Protein AF-A0A432GWQ1-F1 (afdb_monomer_lite)

Foldseek 3Di:
DAEEEEAADQQPQPPPQGDSQRHLLQDPLEPDPGGLLLVVVVLCVVPDPLQRYAYEYEPSHVVVVVVSCCVNPVPRDPLSYHYQPDAQAALLSVLLNLVSPDPVQLLFKYKYYYSNKYFQQSVLVVVLVVVVRVLQNVLFWEFEFEQDPALDLQFKKFFFDDDDPAFGFTPAIGHRDDSVVSVVQNVDPRIGTTLVMIMHRSVSSVVQCVVQPVVLVVLVVVLVVVVHDSSDPVSSVVSSVPDHRDYCCNRGVRPDRRYGYHYTDRVMDSPSHPVSSLVSADADPQSDHDDDDDDDDPDD

Structure (mmCIF, N/CA/C/O backbone):
data_AF-A0A432GWQ1-F1
#
_entry.id   AF-A0A432GWQ1-F1
#
loop_
_atom_site.group_PDB
_atom_site.id
_atom_site.type_symbol
_atom_site.label_atom_id
_atom_site.label_alt_id
_atom_site.label_comp_id
_atom_site.label_asym_id
_atom_site.label_entity_id
_atom_site.label_seq_id
_atom_site.pdbx_PDB_ins_code
_atom_site.Cartn_x
_atom_site.Cartn_y
_atom_site.Cartn_z
_atom_site.occupancy
_atom_site.B_iso_or_equiv
_atom_site.auth_seq_id
_atom_site.auth_comp_id
_atom_site.auth_asym_id
_atom_site.auth_atom_id
_atom_site.pdbx_PDB_model_num
ATOM 1 N N . MET A 1 1 ? 14.298 5.060 5.813 1.00 94.50 1 MET A N 1
ATOM 2 C CA . MET A 1 1 ? 13.004 4.538 5.330 1.00 94.50 1 MET A CA 1
ATOM 3 C C . MET A 1 1 ? 12.964 4.649 3.817 1.00 94.50 1 MET A C 1
ATOM 5 O O . MET A 1 1 ? 13.466 5.629 3.275 1.00 94.50 1 MET A O 1
ATOM 9 N N . ILE A 1 2 ? 12.379 3.654 3.160 1.00 97.94 2 ILE A N 1
ATOM 10 C CA . ILE A 1 2 ? 12.127 3.585 1.716 1.00 97.94 2 ILE A CA 1
ATOM 11 C C . ILE A 1 2 ? 10.611 3.511 1.510 1.00 97.94 2 ILE A C 1
ATOM 13 O O . ILE A 1 2 ? 9.928 2.891 2.323 1.00 97.94 2 ILE A O 1
ATOM 17 N N . ALA A 1 3 ? 10.082 4.110 0.443 1.00 98.25 3 ALA A N 1
ATOM 18 C CA . ALA A 1 3 ? 8.681 3.946 0.056 1.00 98.25 3 ALA A CA 1
ATOM 19 C C . ALA A 1 3 ? 8.546 3.085 -1.194 1.00 98.25 3 ALA A C 1
ATOM 21 O O . ALA A 1 3 ? 9.311 3.233 -2.142 1.00 98.25 3 ALA A O 1
ATOM 22 N N . MET A 1 4 ? 7.521 2.245 -1.213 1.00 98.50 4 MET A N 1
ATOM 23 C CA . MET A 1 4 ? 7.056 1.520 -2.381 1.00 98.50 4 MET A CA 1
ATOM 24 C C . MET A 1 4 ? 5.577 1.820 -2.595 1.00 98.50 4 MET A C 1
ATOM 26 O O . MET A 1 4 ? 4.736 1.521 -1.750 1.00 98.50 4 MET A O 1
ATOM 30 N N . ILE A 1 5 ? 5.252 2.420 -3.731 1.00 98.31 5 ILE A N 1
ATOM 31 C CA . ILE A 1 5 ? 3.890 2.815 -4.074 1.00 98.31 5 ILE A CA 1
ATOM 32 C C . ILE A 1 5 ? 3.363 1.860 -5.143 1.00 98.31 5 ILE A C 1
ATOM 34 O O . ILE A 1 5 ? 3.913 1.780 -6.240 1.00 98.31 5 ILE A O 1
ATOM 38 N N . LEU A 1 6 ? 2.288 1.140 -4.831 1.00 97.75 6 LEU A N 1
ATOM 39 C CA . LEU A 1 6 ? 1.628 0.215 -5.746 1.00 97.75 6 LEU A CA 1
ATOM 40 C C . LEU A 1 6 ? 0.585 0.969 -6.578 1.00 97.75 6 LEU A C 1
ATOM 42 O O . LEU A 1 6 ? -0.407 1.469 -6.050 1.00 97.75 6 LEU A O 1
ATOM 46 N N . ALA A 1 7 ? 0.802 1.036 -7.890 1.00 95.38 7 ALA A N 1
ATOM 47 C CA . ALA A 1 7 ? 0.004 1.784 -8.858 1.00 95.38 7 ALA A CA 1
ATOM 48 C C . ALA A 1 7 ? -0.460 0.940 -10.062 1.00 95.38 7 ALA A C 1
ATOM 50 O O . ALA A 1 7 ? -0.693 1.467 -11.151 1.00 95.38 7 ALA A O 1
ATOM 51 N N . GLY A 1 8 ? -0.624 -0.373 -9.870 1.00 83.69 8 GLY A N 1
ATOM 52 C CA . GLY A 1 8 ? -1.105 -1.314 -10.893 1.00 83.69 8 GLY A CA 1
ATOM 53 C C . GLY A 1 8 ? -2.634 -1.402 -11.054 1.00 83.69 8 GLY A C 1
ATOM 54 O O . GLY A 1 8 ? -3.121 -2.157 -11.896 1.00 83.69 8 GLY A O 1
ATOM 55 N N . GLY A 1 9 ? -3.413 -0.670 -10.249 1.00 79.12 9 GLY A N 1
ATOM 56 C CA . GLY A 1 9 ? -4.877 -0.752 -10.243 1.00 79.12 9 GLY A CA 1
ATOM 57 C C . GLY A 1 9 ? -5.529 -0.256 -11.541 1.00 79.12 9 GLY A C 1
ATOM 58 O O . GLY A 1 9 ? -5.109 0.735 -12.128 1.00 79.12 9 GLY A O 1
ATOM 59 N N . THR A 1 10 ? -6.602 -0.919 -11.984 1.00 67.38 10 THR A N 1
ATOM 60 C CA . THR A 1 10 ? -7.377 -0.512 -13.177 1.00 67.38 10 THR A CA 1
ATOM 61 C C . THR A 1 10 ? -8.592 0.362 -12.846 1.00 67.38 10 THR A C 1
ATOM 63 O O . THR A 1 10 ? -9.132 1.028 -13.726 1.00 67.38 10 THR A O 1
ATOM 66 N N . GLY A 1 11 ? -9.021 0.397 -11.577 1.00 65.38 11 GLY A N 1
ATOM 67 C CA . GLY A 1 11 ? -9.988 1.369 -11.056 1.00 65.38 11 GLY A CA 1
ATOM 68 C C . GLY A 1 11 ? -11.368 1.370 -11.727 1.00 65.38 11 GLY A C 1
ATOM 69 O O . GLY A 1 11 ? -11.927 2.438 -11.937 1.00 65.38 11 GLY A O 1
ATOM 70 N N . THR A 1 12 ? -11.952 0.218 -12.068 1.00 69.50 12 THR A N 1
ATOM 71 C CA . THR A 1 12 ? -13.188 0.132 -12.884 1.00 69.50 12 THR A CA 1
ATOM 72 C C . THR A 1 12 ? -14.487 0.548 -12.176 1.00 69.50 12 THR A C 1
ATOM 74 O O . THR A 1 12 ? -15.472 0.860 -12.842 1.00 69.50 12 THR A O 1
ATOM 77 N N . ARG A 1 13 ? -14.505 0.580 -10.837 1.00 80.38 13 ARG A N 1
ATOM 78 C CA . ARG A 1 13 ? -15.712 0.821 -10.016 1.00 80.38 13 ARG A CA 1
ATOM 79 C C . ARG A 1 13 ? -16.240 2.262 -10.054 1.00 80.38 13 ARG A C 1
ATOM 81 O O . ARG A 1 13 ? -17.381 2.494 -9.673 1.00 80.38 13 ARG A O 1
ATOM 88 N N . LEU A 1 14 ? -15.437 3.213 -10.536 1.00 84.06 14 LEU A N 1
ATOM 89 C CA . LEU A 1 14 ? -15.795 4.635 -10.636 1.00 84.06 14 LEU A CA 1
ATOM 90 C C . LEU A 1 14 ? -16.165 5.065 -12.060 1.00 84.06 14 LEU A C 1
ATOM 92 O O . LEU A 1 14 ? -16.072 6.243 -12.414 1.00 84.06 14 LEU A O 1
ATOM 96 N N . TRP A 1 15 ? -16.594 4.125 -12.900 1.00 84.06 15 TRP A N 1
ATOM 97 C CA . TRP A 1 15 ? -17.191 4.467 -14.186 1.00 84.06 15 TRP A CA 1
ATOM 98 C C . TRP A 1 15 ? -18.405 5.404 -13.970 1.00 84.06 15 TRP A C 1
ATOM 100 O O . TRP A 1 15 ? -19.155 5.203 -13.009 1.00 84.06 15 TRP A O 1
ATOM 110 N N . PRO A 1 16 ? -18.625 6.434 -14.814 1.00 85.88 16 PRO A N 1
ATOM 111 C CA . PRO A 1 16 ? -17.924 6.755 -16.067 1.00 85.88 16 PRO A CA 1
ATOM 112 C C . PRO A 1 16 ? -16.677 7.640 -15.916 1.00 85.88 16 PRO A C 1
ATOM 114 O O . PRO A 1 16 ? -16.090 8.037 -16.927 1.00 85.88 16 PRO A O 1
ATOM 117 N N . TYR A 1 17 ? -16.298 7.990 -14.686 1.00 82.06 17 TYR A N 1
ATOM 118 C CA . TYR A 1 17 ? -15.187 8.899 -14.420 1.00 82.06 17 TYR A CA 1
ATOM 119 C C . TYR A 1 17 ? -13.836 8.215 -14.639 1.00 82.06 17 TYR A C 1
ATOM 121 O O . TYR A 1 17 ? -12.977 8.760 -15.330 1.00 82.06 17 TYR A O 1
ATOM 129 N N . SER A 1 18 ? -13.680 6.985 -14.145 1.00 83.31 18 SER A N 1
ATOM 130 C CA . SER A 1 18 ? -12.526 6.152 -14.479 1.00 83.31 18 SER A CA 1
ATOM 131 C C . SER A 1 18 ? -12.684 5.463 -15.836 1.00 83.31 18 SER A C 1
ATOM 133 O O . SER A 1 18 ? -13.778 5.081 -16.265 1.00 83.31 18 SER A O 1
ATOM 135 N N . ARG A 1 19 ? -11.558 5.301 -16.536 1.00 82.56 19 ARG A N 1
ATOM 136 C CA . ARG A 1 19 ? -11.462 4.620 -17.837 1.00 82.56 19 ARG A CA 1
ATOM 137 C C . ARG A 1 19 ? -10.272 3.671 -17.832 1.00 82.56 19 ARG A C 1
ATOM 139 O O . ARG A 1 19 ? -9.362 3.837 -17.032 1.00 82.56 19 ARG A O 1
ATOM 146 N N . SER A 1 20 ? -10.226 2.726 -18.771 1.00 78.31 20 SER A N 1
ATOM 147 C CA . SER A 1 20 ? -9.103 1.778 -18.883 1.00 78.31 20 SER A CA 1
ATOM 148 C C . SER A 1 20 ? -7.735 2.465 -18.967 1.00 78.31 20 SER A C 1
ATOM 150 O O . SER A 1 20 ? -6.790 2.000 -18.341 1.00 78.31 20 SER A O 1
ATOM 152 N N . MET A 1 21 ? -7.644 3.588 -19.689 1.00 81.00 21 MET A N 1
ATOM 153 C CA . MET A 1 21 ? -6.417 4.390 -19.825 1.00 81.00 21 MET A CA 1
ATOM 154 C C . MET A 1 21 ? -6.256 5.472 -18.748 1.00 81.00 21 MET A C 1
ATOM 156 O O . MET A 1 21 ? -5.187 6.056 -18.639 1.00 81.00 21 MET A O 1
ATOM 160 N N . THR A 1 22 ? -7.292 5.736 -17.946 1.00 82.19 22 THR A N 1
ATOM 161 C CA . THR A 1 22 ? -7.225 6.671 -16.810 1.00 82.19 22 THR A CA 1
ATOM 162 C C . THR A 1 22 ? -7.887 6.041 -15.577 1.00 82.19 22 THR A C 1
ATOM 164 O O . THR A 1 22 ? -9.026 6.384 -15.229 1.00 82.19 22 THR A O 1
ATOM 167 N N . PRO A 1 23 ? -7.218 5.050 -14.958 1.00 88.00 23 PRO A N 1
ATOM 168 C CA . PRO A 1 23 ? -7.620 4.477 -13.681 1.00 88.00 23 PRO A CA 1
ATOM 169 C C . PRO A 1 23 ? -7.775 5.499 -12.556 1.00 88.00 23 PRO A C 1
ATOM 171 O O . PRO A 1 23 ? -7.252 6.610 -12.622 1.00 88.00 23 PRO A O 1
ATOM 174 N N . LYS A 1 24 ? -8.431 5.062 -11.474 1.00 89.81 24 LYS A N 1
ATOM 175 C CA . LYS A 1 24 ? -8.732 5.864 -10.279 1.00 89.81 24 LYS A CA 1
ATOM 176 C C . LYS A 1 24 ? -7.521 6.631 -9.738 1.00 89.81 24 LYS A C 1
ATOM 178 O O . LYS A 1 24 ? -7.669 7.807 -9.431 1.00 89.81 24 LYS A O 1
ATOM 183 N N . GLN A 1 25 ? -6.345 6.006 -9.655 1.00 90.75 25 GLN A N 1
ATOM 184 C CA . GLN A 1 25 ? -5.147 6.636 -9.088 1.00 90.75 25 GLN A CA 1
ATOM 185 C C . GLN A 1 25 ? -4.693 7.894 -9.839 1.00 90.75 25 GLN A C 1
ATOM 187 O O . GLN A 1 25 ? -4.109 8.784 -9.234 1.00 90.75 25 GLN A O 1
ATOM 192 N N . PHE A 1 26 ? -4.993 8.007 -11.136 1.00 92.38 26 PHE A N 1
ATOM 193 C CA . PHE A 1 26 ? -4.625 9.173 -11.946 1.00 92.38 26 PHE A CA 1
ATOM 194 C C . PHE A 1 26 ? -5.695 10.260 -11.948 1.00 92.38 26 PHE A C 1
ATOM 196 O O . PHE A 1 26 ? -5.507 11.315 -12.549 1.00 92.38 26 PHE A O 1
ATOM 203 N N . LEU A 1 27 ? -6.825 10.016 -11.288 1.00 89.12 27 LEU A N 1
ATOM 204 C CA . LEU A 1 27 ? -7.903 10.977 -11.190 1.00 89.12 27 LEU A CA 1
ATOM 205 C C . LEU A 1 27 ? -7.652 11.900 -10.007 1.00 89.12 27 LEU A C 1
ATOM 207 O O . LEU A 1 27 ? -7.268 11.474 -8.918 1.00 89.12 27 LEU A O 1
ATOM 211 N N . ASN A 1 28 ? -7.954 13.173 -10.215 1.00 88.88 28 ASN A N 1
ATOM 212 C CA . ASN A 1 28 ? -8.127 14.107 -9.125 1.00 88.88 28 ASN A CA 1
ATOM 213 C C . ASN A 1 28 ? -9.443 13.751 -8.425 1.00 88.88 28 ASN A C 1
ATOM 215 O O . ASN A 1 28 ? -10.519 14.094 -8.909 1.00 88.88 28 ASN A O 1
ATOM 219 N N . LEU A 1 29 ? -9.374 13.012 -7.327 1.00 84.56 29 LEU A N 1
ATOM 220 C CA . LEU A 1 29 ? -10.524 12.667 -6.481 1.00 84.56 29 LEU A CA 1
ATOM 221 C C . LEU A 1 29 ? -10.332 13.100 -5.028 1.00 84.56 29 LEU A C 1
ATOM 223 O O . LEU A 1 29 ? -11.268 12.982 -4.240 1.00 84.56 29 LEU A O 1
ATOM 227 N N . GLY A 1 30 ? -9.129 13.554 -4.685 1.00 74.50 30 GLY A N 1
ATOM 228 C CA . GLY A 1 30 ? -8.794 13.995 -3.348 1.00 74.50 30 GLY A CA 1
ATOM 229 C C . GLY A 1 30 ? -9.163 15.448 -3.094 1.00 74.50 30 GLY A C 1
ATOM 230 O O . GLY A 1 30 ? -10.064 16.020 -3.712 1.00 74.50 30 GLY A O 1
ATOM 231 N N . SER A 1 31 ? -8.452 16.030 -2.138 1.00 68.00 31 SER A N 1
ATOM 232 C CA . SER A 1 31 ? -8.690 17.392 -1.660 1.00 68.00 31 SER A CA 1
ATOM 233 C C . SER A 1 31 ? -7.929 18.447 -2.473 1.00 68.00 31 SER A C 1
ATOM 235 O O . SER A 1 31 ? -8.074 19.639 -2.204 1.00 68.00 31 SER A O 1
ATOM 237 N N . THR A 1 32 ? -7.092 18.035 -3.431 1.00 81.25 32 THR A N 1
ATOM 238 C CA . THR A 1 32 ? -6.201 18.931 -4.181 1.00 81.25 32 THR A CA 1
ATOM 239 C C . THR A 1 32 ? -6.521 18.975 -5.680 1.00 81.25 32 THR A C 1
ATOM 241 O O . THR A 1 32 ? -7.509 18.418 -6.161 1.00 81.25 32 THR A O 1
ATOM 244 N N . HIS A 1 33 ? -5.696 19.691 -6.453 1.00 85.19 33 HIS A N 1
ATOM 245 C CA . HIS A 1 33 ? -5.761 19.652 -7.913 1.00 85.19 33 HIS A CA 1
ATOM 246 C C . HIS A 1 33 ? -5.007 18.464 -8.537 1.00 85.19 33 HIS A C 1
ATOM 248 O O . HIS A 1 33 ? -5.190 18.203 -9.728 1.00 85.19 33 HIS A O 1
ATOM 254 N N . GLU A 1 34 ? -4.215 17.748 -7.741 1.00 91.75 34 GLU A N 1
ATOM 255 C CA . GLU A 1 34 ? -3.381 16.624 -8.158 1.00 91.75 34 GLU A CA 1
ATOM 256 C C . GLU A 1 34 ? -4.183 15.310 -8.214 1.00 91.75 34 GLU A C 1
ATOM 258 O O . GLU A 1 34 ? -5.332 15.225 -7.770 1.00 91.75 34 GLU A O 1
ATOM 263 N N . SER A 1 35 ? -3.595 14.277 -8.818 1.00 94.94 35 SER A N 1
ATOM 264 C CA . SER A 1 35 ? -4.156 12.924 -8.782 1.00 94.94 35 SER A CA 1
ATOM 265 C C . SER A 1 35 ? -3.964 12.262 -7.411 1.00 94.94 35 SER A C 1
ATOM 267 O O . SER A 1 35 ? -3.087 12.657 -6.645 1.00 94.94 35 SER A O 1
ATOM 269 N N . LEU A 1 36 ? -4.717 11.198 -7.108 1.00 94.62 36 LEU A N 1
ATOM 270 C CA . LEU A 1 36 ? -4.488 10.405 -5.886 1.00 94.62 36 LEU A CA 1
ATOM 271 C C . LEU A 1 36 ? -3.058 9.841 -5.810 1.00 94.62 36 LEU A C 1
ATOM 273 O O . LEU A 1 36 ? -2.466 9.791 -4.730 1.00 94.62 36 LEU A O 1
ATOM 277 N N . PHE A 1 37 ? -2.490 9.457 -6.955 1.00 96.06 37 PHE A N 1
ATOM 278 C CA . PHE A 1 37 ? -1.113 8.986 -7.052 1.00 96.06 37 PHE A CA 1
ATOM 279 C C . PHE A 1 37 ? -0.121 10.081 -6.654 1.00 96.06 37 PHE A C 1
ATOM 281 O O . PHE A 1 37 ? 0.735 9.855 -5.799 1.00 96.06 37 PHE A O 1
ATOM 288 N N . GLN A 1 38 ? -0.276 11.283 -7.210 1.00 96.50 38 GLN A N 1
ATOM 289 C CA . GLN A 1 38 ? 0.565 12.429 -6.872 1.00 96.50 38 GLN A CA 1
ATOM 290 C C . GLN A 1 38 ? 0.398 12.835 -5.405 1.00 96.50 38 GLN A C 1
ATOM 292 O O . GLN A 1 38 ? 1.399 13.000 -4.714 1.00 96.50 38 GLN A O 1
ATOM 297 N N . GLU A 1 39 ? -0.832 12.875 -4.884 1.00 95.50 39 GLU A N 1
ATOM 298 C CA . GLU A 1 39 ? -1.091 13.138 -3.463 1.00 95.50 39 GLU A CA 1
ATOM 299 C C . GLU A 1 39 ? -0.432 12.089 -2.546 1.00 95.50 39 GLU A C 1
ATOM 301 O O . GLU A 1 39 ? 0.015 12.412 -1.440 1.00 95.50 39 GLU A O 1
ATOM 306 N N . THR A 1 40 ? -0.362 10.825 -2.982 1.00 96.06 40 THR A N 1
ATOM 307 C CA . THR A 1 40 ? 0.323 9.740 -2.257 1.00 96.06 40 THR A CA 1
ATOM 308 C C . THR A 1 40 ? 1.837 9.925 -2.254 1.00 96.06 40 THR A C 1
ATOM 310 O O . THR A 1 40 ? 2.482 9.681 -1.237 1.00 96.06 40 THR A O 1
ATOM 313 N N . CYS A 1 41 ? 2.413 10.411 -3.349 1.00 96.12 41 CYS A N 1
ATOM 314 C CA . CYS A 1 41 ? 3.822 10.781 -3.395 1.00 96.12 41 CYS A CA 1
ATOM 315 C C . CYS A 1 41 ? 4.116 12.003 -2.508 1.00 96.12 41 CYS A C 1
ATOM 317 O O . CYS A 1 41 ? 5.008 11.937 -1.664 1.00 96.12 41 CYS A O 1
ATOM 319 N N . ARG A 1 42 ? 3.339 13.088 -2.647 1.00 94.25 42 ARG A N 1
ATOM 320 C CA . ARG A 1 42 ? 3.538 14.357 -1.924 1.00 94.25 42 ARG A CA 1
ATOM 321 C C . ARG A 1 42 ? 3.466 14.198 -0.411 1.00 94.25 42 ARG A C 1
ATOM 323 O O . ARG A 1 42 ? 4.281 14.770 0.308 1.00 94.25 42 ARG A O 1
ATOM 330 N N . ARG A 1 43 ? 2.525 13.393 0.104 1.00 94.25 43 ARG A N 1
ATOM 331 C CA . ARG A 1 43 ? 2.385 13.206 1.562 1.00 94.25 43 ARG A CA 1
ATOM 332 C C . ARG A 1 43 ? 3.634 12.602 2.210 1.00 94.25 43 ARG A C 1
ATOM 334 O O . ARG A 1 43 ? 3.835 12.807 3.401 1.00 94.25 43 ARG A O 1
ATOM 341 N N . LEU A 1 44 ? 4.478 11.901 1.445 1.00 95.50 44 LEU A N 1
ATOM 342 C CA . LEU A 1 44 ? 5.709 11.276 1.935 1.00 95.50 44 LEU A CA 1
ATOM 343 C C . LEU A 1 44 ? 6.934 12.202 1.889 1.00 95.50 44 LEU A C 1
ATOM 345 O O . LEU A 1 44 ? 7.919 11.898 2.556 1.00 95.50 44 LEU A O 1
ATOM 349 N N . GLU A 1 45 ? 6.883 13.338 1.183 1.00 92.00 45 GLU A N 1
ATOM 350 C CA . GLU A 1 45 ? 8.042 14.229 0.961 1.00 92.00 45 GLU A CA 1
ATOM 351 C C . GLU A 1 45 ? 8.670 14.762 2.251 1.00 92.00 45 GLU A C 1
ATOM 353 O O . GLU A 1 45 ? 9.860 15.055 2.303 1.00 92.00 45 GLU A O 1
ATOM 358 N N . THR A 1 46 ? 7.876 14.888 3.316 1.00 92.12 46 THR A N 1
ATOM 359 C CA . THR A 1 46 ? 8.373 15.360 4.619 1.00 92.12 46 THR A CA 1
ATOM 360 C C . THR A 1 46 ? 9.152 14.293 5.397 1.00 92.12 46 THR A C 1
ATOM 362 O O . THR A 1 46 ? 9.733 14.601 6.440 1.00 92.12 46 THR A O 1
ATOM 365 N N . LEU A 1 47 ? 9.144 13.041 4.923 1.00 95.62 47 LEU A N 1
ATOM 366 C CA . LEU A 1 47 ? 9.718 11.879 5.603 1.00 95.62 47 LEU A CA 1
ATOM 367 C C . LEU A 1 47 ? 10.721 11.100 4.739 1.00 95.62 47 LEU A C 1
ATOM 369 O O . LEU A 1 47 ? 11.665 10.534 5.286 1.00 95.62 47 LEU A O 1
ATOM 373 N N . ILE A 1 48 ? 10.506 11.029 3.424 1.00 96.06 48 ILE A N 1
ATOM 374 C CA . ILE A 1 48 ? 11.253 10.161 2.510 1.00 96.06 48 ILE A CA 1
ATOM 375 C C . ILE A 1 48 ? 11.719 10.985 1.313 1.00 96.06 48 ILE A C 1
ATOM 377 O O . ILE A 1 48 ? 10.905 11.568 0.598 1.00 96.06 48 ILE A O 1
ATOM 381 N N . ASP A 1 49 ? 13.032 10.993 1.084 1.00 94.88 49 ASP A N 1
ATOM 382 C CA . ASP A 1 49 ? 13.625 11.647 -0.079 1.00 94.88 49 ASP A CA 1
ATOM 383 C C . ASP A 1 49 ? 13.112 11.009 -1.385 1.00 94.88 49 ASP A C 1
ATOM 385 O O . ASP A 1 49 ? 13.003 9.778 -1.455 1.00 94.88 49 ASP A O 1
ATOM 389 N N . PRO A 1 50 ? 12.873 11.790 -2.456 1.00 93.94 50 PRO A N 1
ATOM 390 C CA . PRO A 1 50 ? 12.365 11.264 -3.726 1.00 93.94 50 PRO A CA 1
ATOM 391 C C . PRO A 1 50 ? 13.190 10.113 -4.318 1.00 93.94 50 PRO A C 1
ATOM 393 O O . PRO A 1 50 ? 12.632 9.218 -4.948 1.00 93.94 50 PRO A O 1
ATOM 396 N N . GLU A 1 51 ? 14.505 10.077 -4.078 1.00 94.06 51 GLU A N 1
ATOM 397 C CA . GLU A 1 51 ? 15.415 9.008 -4.525 1.00 94.06 51 GLU A CA 1
ATOM 398 C C . GLU A 1 51 ? 15.144 7.639 -3.874 1.00 94.06 51 GLU A C 1
ATOM 400 O O . GLU A 1 51 ? 15.615 6.614 -4.378 1.00 94.06 51 GLU A O 1
ATOM 405 N N . LYS A 1 52 ? 14.400 7.622 -2.759 1.00 95.56 52 LYS A N 1
ATOM 406 C CA . LYS A 1 52 ? 13.993 6.432 -1.997 1.00 95.56 52 LYS A CA 1
ATOM 407 C C . LYS A 1 52 ? 12.521 6.059 -2.215 1.00 95.56 52 LYS A C 1
ATOM 409 O O . LYS A 1 52 ? 11.993 5.219 -1.486 1.00 95.56 52 LYS A O 1
ATOM 414 N N . ILE A 1 53 ? 11.853 6.667 -3.197 1.00 96.62 53 ILE A N 1
ATOM 415 C CA . ILE A 1 53 ? 10.476 6.335 -3.576 1.00 96.62 53 ILE A CA 1
ATOM 416 C C . ILE A 1 53 ? 10.503 5.437 -4.809 1.00 96.62 53 ILE A C 1
ATOM 418 O O . ILE A 1 53 ? 10.865 5.872 -5.900 1.00 96.62 53 ILE A O 1
ATOM 422 N N . TYR A 1 54 ? 10.086 4.191 -4.645 1.00 97.38 54 TYR A N 1
ATOM 423 C CA . TYR A 1 54 ? 9.872 3.239 -5.726 1.00 97.38 54 TYR A CA 1
ATOM 424 C C . TYR A 1 54 ? 8.386 3.183 -6.067 1.00 97.38 54 TYR A C 1
ATOM 426 O O . TYR A 1 54 ? 7.530 3.232 -5.183 1.00 97.38 54 TYR A O 1
ATOM 434 N N . VAL A 1 55 ? 8.069 3.060 -7.349 1.00 97.94 55 VAL A N 1
ATOM 435 C CA . VAL A 1 55 ? 6.699 2.911 -7.842 1.00 97.94 55 VAL A CA 1
ATOM 436 C C . VAL A 1 55 ? 6.614 1.599 -8.603 1.00 97.94 55 VAL A C 1
ATOM 438 O O . VAL A 1 55 ? 7.397 1.374 -9.517 1.00 97.94 55 VAL A O 1
ATOM 441 N N . VAL A 1 56 ? 5.658 0.745 -8.247 1.00 97.69 56 VAL A N 1
ATOM 442 C CA . VAL A 1 56 ? 5.349 -0.485 -8.985 1.00 97.69 56 VAL A CA 1
ATOM 443 C C . VAL A 1 56 ? 4.033 -0.273 -9.716 1.00 97.69 56 VAL A C 1
ATOM 445 O O . VAL A 1 56 ? 2.995 -0.103 -9.081 1.00 97.69 56 VAL A O 1
ATOM 448 N N . GLY A 1 57 ? 4.058 -0.223 -11.043 1.00 96.19 57 GLY A N 1
ATOM 449 C CA . GLY A 1 57 ? 2.893 0.106 -11.862 1.00 96.19 57 GLY A CA 1
ATOM 450 C C . GLY A 1 57 ? 2.705 -0.836 -13.041 1.00 96.19 57 GLY A C 1
ATOM 451 O O . GLY A 1 57 ? 3.556 -1.664 -13.328 1.00 96.19 57 GLY A O 1
ATOM 452 N N . SER A 1 58 ? 1.587 -0.713 -13.756 1.00 93.94 58 SER A N 1
ATOM 453 C CA . SER A 1 58 ? 1.307 -1.562 -14.922 1.00 93.94 58 SER A CA 1
ATOM 454 C C . SER A 1 58 ? 1.926 -1.007 -16.205 1.00 93.94 58 SER A C 1
ATOM 456 O O . SER A 1 58 ? 1.852 0.194 -16.461 1.00 93.94 58 SER A O 1
ATOM 458 N N . ALA A 1 59 ? 2.390 -1.894 -17.092 1.00 93.75 59 ALA A N 1
ATOM 459 C CA . ALA A 1 59 ? 2.805 -1.546 -18.456 1.00 93.75 59 ALA A CA 1
ATOM 460 C C . ALA A 1 59 ? 1.722 -0.809 -19.263 1.00 93.75 59 ALA A C 1
ATOM 462 O O . ALA A 1 59 ? 2.033 -0.029 -20.157 1.00 93.75 59 ALA A O 1
ATOM 463 N N . SER A 1 60 ? 0.440 -0.998 -18.929 1.00 91.62 60 SER A N 1
ATOM 464 C CA . SER A 1 60 ? -0.661 -0.271 -19.585 1.00 91.62 60 SER A CA 1
ATOM 465 C C . SER A 1 60 ? -0.687 1.226 -19.248 1.00 91.62 60 SER A C 1
ATOM 467 O O . SER A 1 60 ? -1.333 1.999 -19.956 1.00 91.62 60 SER A O 1
ATOM 469 N N . HIS A 1 61 ? -0.005 1.636 -18.175 1.00 92.81 61 HIS A N 1
ATOM 470 C CA . HIS A 1 61 ? -0.030 2.993 -17.626 1.00 92.81 61 HIS A CA 1
ATOM 471 C C . HIS A 1 61 ? 1.366 3.595 -17.444 1.00 92.81 61 HIS A C 1
ATOM 473 O O . HIS A 1 61 ? 1.490 4.642 -16.816 1.00 92.81 61 HIS A O 1
ATOM 479 N N . GLU A 1 62 ? 2.405 2.970 -18.005 1.00 93.75 62 GLU A N 1
ATOM 480 C CA . GLU A 1 62 ? 3.801 3.408 -17.875 1.00 93.75 62 GLU A CA 1
ATOM 481 C C . GLU A 1 62 ? 3.982 4.893 -18.227 1.00 93.75 62 GLU A C 1
ATOM 483 O O . GLU A 1 62 ? 4.542 5.649 -17.437 1.00 93.75 62 GLU A O 1
ATOM 488 N N . GLY A 1 63 ? 3.448 5.330 -19.373 1.00 93.62 63 GLY A N 1
ATOM 489 C CA . GLY A 1 63 ? 3.578 6.723 -19.813 1.00 93.62 63 GLY A CA 1
ATOM 490 C C . GLY A 1 63 ? 2.912 7.729 -18.866 1.00 93.62 63 GLY A C 1
ATOM 491 O O . GLY A 1 63 ? 3.476 8.789 -18.608 1.00 93.62 63 GLY A O 1
ATOM 492 N N . GLU A 1 64 ? 1.749 7.389 -18.302 1.00 94.69 64 GLU A N 1
ATOM 493 C CA . GLU A 1 64 ? 1.044 8.255 -17.344 1.00 94.69 64 GLU A CA 1
ATOM 494 C C . GLU A 1 64 ? 1.801 8.327 -16.010 1.00 94.69 64 GLU A C 1
ATOM 496 O O . GLU A 1 64 ? 1.961 9.410 -15.449 1.00 94.69 64 GLU A O 1
ATOM 501 N N . LEU A 1 65 ? 2.335 7.196 -15.532 1.00 95.69 65 LEU A N 1
ATOM 502 C CA . LEU A 1 65 ? 3.169 7.142 -14.328 1.00 95.69 65 LEU A CA 1
ATOM 503 C C . LEU A 1 65 ? 4.424 8.004 -14.484 1.00 95.69 65 LEU A C 1
ATOM 505 O O . LEU A 1 65 ? 4.704 8.832 -13.620 1.00 95.69 65 LEU A O 1
ATOM 509 N N . GLN A 1 66 ? 5.146 7.855 -15.599 1.00 95.19 66 GLN A N 1
ATOM 510 C CA . GLN A 1 66 ? 6.331 8.662 -15.905 1.00 95.19 66 GLN A CA 1
ATOM 511 C C . GLN A 1 66 ? 5.989 10.152 -15.953 1.00 95.19 66 GLN A C 1
ATOM 513 O O . GLN A 1 66 ? 6.677 10.963 -15.334 1.00 95.19 66 GLN A O 1
ATOM 518 N N . GLN A 1 67 ? 4.904 10.516 -16.644 1.00 94.88 67 GLN A N 1
ATOM 519 C CA . GLN A 1 67 ? 4.475 11.905 -16.760 1.00 94.88 67 GLN A CA 1
ATOM 520 C C . GLN A 1 67 ? 4.116 12.506 -15.396 1.00 94.88 67 GLN A C 1
ATOM 522 O O . GLN A 1 67 ? 4.586 13.596 -15.070 1.00 94.88 67 GLN A O 1
ATOM 527 N N . GLN A 1 68 ? 3.301 11.820 -14.590 1.00 95.69 68 GLN A N 1
ATOM 528 C CA . GLN A 1 68 ? 2.877 12.342 -13.290 1.00 95.69 68 GLN A CA 1
ATOM 529 C C . GLN A 1 68 ? 4.017 12.395 -12.272 1.00 95.69 68 GLN A C 1
ATOM 531 O O . GLN A 1 68 ? 4.061 13.347 -11.493 1.00 95.69 68 GLN A O 1
ATOM 536 N N . MET A 1 69 ? 4.957 11.441 -12.308 1.00 95.62 69 MET A N 1
ATOM 537 C CA . MET A 1 69 ? 6.168 11.492 -11.483 1.00 95.62 69 MET A CA 1
ATOM 538 C C . MET A 1 69 ? 7.072 12.651 -11.886 1.00 95.62 69 MET A C 1
ATOM 540 O O . MET A 1 69 ? 7.468 13.422 -11.021 1.00 95.62 69 MET A O 1
ATOM 544 N N . ALA A 1 70 ? 7.329 12.850 -13.181 1.00 93.88 70 ALA A N 1
ATOM 545 C CA . ALA A 1 70 ? 8.158 13.958 -13.659 1.00 93.88 70 ALA A CA 1
ATOM 546 C C . ALA A 1 70 ? 7.570 15.343 -13.321 1.00 93.88 70 ALA A C 1
ATOM 548 O O . ALA A 1 70 ? 8.316 16.306 -13.149 1.00 93.88 70 ALA A O 1
ATOM 549 N N . GLN A 1 71 ? 6.239 15.459 -13.201 1.00 94.50 71 GLN A N 1
ATOM 550 C CA . GLN A 1 71 ? 5.573 16.698 -12.778 1.00 94.50 71 GLN A CA 1
ATOM 551 C C . GLN A 1 71 ? 5.874 17.081 -11.323 1.00 94.50 71 GLN A C 1
ATOM 553 O O . GLN A 1 71 ? 5.940 18.273 -11.019 1.00 94.50 71 GLN A O 1
ATOM 558 N N . ILE A 1 72 ? 6.033 16.100 -10.430 1.00 94.94 72 ILE A N 1
ATOM 559 C CA . ILE A 1 72 ? 6.266 16.347 -8.998 1.00 94.94 72 ILE A CA 1
ATOM 560 C C . ILE A 1 72 ? 7.742 16.203 -8.602 1.00 94.94 72 ILE A C 1
ATOM 562 O O . ILE A 1 72 ? 8.204 16.931 -7.724 1.00 94.94 72 ILE A O 1
ATOM 566 N N . TYR A 1 73 ? 8.483 15.341 -9.301 1.00 95.06 73 TYR A N 1
ATOM 567 C CA . TYR A 1 73 ? 9.893 15.016 -9.096 1.00 95.06 73 TYR A CA 1
ATOM 568 C C . TYR A 1 73 ? 10.643 15.031 -10.441 1.00 95.06 73 TYR A C 1
ATOM 570 O O . TYR A 1 73 ? 10.764 13.996 -11.099 1.00 95.06 73 TYR A O 1
ATOM 578 N N . PRO A 1 74 ? 11.175 16.188 -10.870 1.00 91.12 74 PRO A N 1
ATOM 579 C CA . PRO A 1 74 ? 11.880 16.306 -12.150 1.00 91.12 74 PRO A CA 1
ATOM 580 C C . PRO A 1 74 ? 13.106 15.390 -12.290 1.00 91.12 74 PRO A C 1
ATOM 582 O O . PRO A 1 74 ? 13.418 14.961 -13.397 1.00 91.12 74 PRO A O 1
ATOM 585 N N . ASP A 1 75 ? 13.766 15.067 -11.174 1.00 90.62 75 ASP A N 1
ATOM 586 C CA . ASP A 1 75 ? 14.963 14.216 -11.119 1.00 90.62 75 ASP A CA 1
ATOM 587 C C . ASP A 1 75 ? 14.638 12.734 -10.834 1.00 90.62 75 ASP A C 1
ATOM 589 O O . ASP A 1 75 ? 15.516 11.957 -10.454 1.00 90.62 75 ASP A O 1
ATOM 593 N N . TYR A 1 76 ? 13.370 12.322 -10.981 1.00 93.75 76 TYR A N 1
ATOM 594 C CA . TYR A 1 76 ? 12.955 10.941 -10.731 1.00 93.75 76 TYR A CA 1
ATOM 595 C C . TYR A 1 76 ? 13.638 9.970 -11.696 1.00 93.75 76 TYR A C 1
ATOM 597 O O . TYR A 1 76 ? 13.569 10.127 -12.918 1.00 93.75 76 TYR A O 1
ATOM 605 N N . ARG A 1 77 ? 14.300 8.950 -11.146 1.00 90.75 77 ARG A N 1
ATOM 606 C CA . ARG A 1 77 ? 15.147 8.057 -11.938 1.00 90.75 77 ARG A CA 1
ATOM 607 C C . ARG A 1 77 ? 14.343 6.879 -12.499 1.00 90.75 77 ARG A C 1
ATOM 609 O O . ARG A 1 77 ? 13.526 6.317 -11.765 1.00 90.75 77 ARG A O 1
ATOM 616 N N . PRO A 1 78 ? 14.577 6.451 -13.756 1.00 88.19 78 PRO A N 1
ATOM 617 C CA . PRO A 1 78 ? 13.843 5.340 -14.365 1.00 88.19 78 PRO A CA 1
ATOM 618 C C . PRO A 1 78 ? 13.899 4.034 -13.564 1.00 88.19 78 PRO A C 1
ATOM 620 O O . PRO A 1 78 ? 12.923 3.295 -13.542 1.00 88.19 78 PRO A O 1
ATOM 623 N N . GLU A 1 79 ? 15.001 3.769 -12.858 1.00 89.88 79 GLU A N 1
ATOM 624 C CA . GLU A 1 79 ? 15.202 2.545 -12.070 1.00 89.88 79 GLU A CA 1
ATOM 625 C C . GLU A 1 79 ? 14.271 2.458 -10.851 1.00 89.88 79 GLU A C 1
ATOM 627 O O . GLU A 1 79 ? 14.095 1.389 -10.269 1.00 89.88 79 GLU A O 1
ATOM 632 N N . GLN A 1 80 ? 13.663 3.579 -10.455 1.00 93.44 80 GLN A N 1
ATOM 633 C CA . GLN A 1 80 ? 12.692 3.633 -9.366 1.00 93.44 80 GLN A CA 1
ATOM 634 C C . GLN A 1 80 ? 11.272 3.265 -9.827 1.00 93.44 80 GLN A C 1
ATOM 636 O O . GLN A 1 80 ? 10.415 2.988 -8.987 1.00 93.44 80 GLN A O 1
ATOM 641 N N . LEU A 1 81 ? 11.018 3.239 -11.143 1.00 95.94 81 LEU A N 1
ATOM 642 C CA . LEU A 1 81 ? 9.734 2.870 -11.733 1.00 95.94 81 LEU A CA 1
ATOM 643 C C . LEU A 1 81 ? 9.769 1.426 -12.246 1.00 95.94 81 LEU A C 1
ATOM 645 O O . LEU A 1 81 ? 10.300 1.127 -13.313 1.00 95.94 81 LEU A O 1
ATOM 649 N N . LEU A 1 82 ? 9.145 0.529 -11.495 1.00 96.69 82 LEU A N 1
ATOM 650 C CA . LEU A 1 82 ? 9.044 -0.889 -11.806 1.00 96.69 82 LEU A CA 1
ATOM 651 C C . LEU A 1 82 ? 7.736 -1.161 -12.549 1.00 96.69 82 LEU A C 1
ATOM 653 O O . LEU A 1 82 ? 6.644 -0.969 -12.014 1.00 96.69 82 LEU A O 1
ATOM 657 N N . ILE A 1 83 ? 7.844 -1.599 -13.800 1.00 96.44 83 ILE A N 1
ATOM 658 C CA . ILE A 1 83 ? 6.698 -1.810 -14.686 1.00 96.44 83 ILE A CA 1
ATOM 659 C C . ILE A 1 83 ? 6.331 -3.295 -14.788 1.00 96.44 83 ILE A C 1
ATOM 661 O O . ILE A 1 83 ? 7.023 -4.092 -15.420 1.00 96.44 83 ILE A O 1
ATOM 665 N N . GLU A 1 84 ? 5.203 -3.664 -14.185 1.00 96.44 84 GLU A N 1
ATOM 666 C CA . GLU A 1 84 ? 4.615 -4.995 -14.264 1.00 96.44 84 GLU A CA 1
ATOM 667 C C . GLU A 1 84 ? 4.070 -5.254 -15.680 1.00 96.44 84 GLU A C 1
ATOM 669 O O . GLU A 1 84 ? 3.159 -4.550 -16.145 1.00 96.44 84 GLU A O 1
ATOM 674 N N . PRO A 1 85 ? 4.550 -6.299 -16.375 1.00 94.81 85 PRO A N 1
ATOM 675 C CA . PRO A 1 85 ? 4.083 -6.627 -17.720 1.00 94.81 85 PRO A CA 1
ATOM 676 C C . PRO A 1 85 ? 2.695 -7.284 -17.718 1.00 94.81 85 PRO A C 1
ATOM 678 O O . PRO A 1 85 ? 2.006 -7.277 -18.736 1.00 94.81 85 PRO A O 1
ATOM 681 N N . LEU A 1 86 ? 2.284 -7.874 -16.591 1.00 94.81 86 LEU A N 1
ATOM 682 C CA . LEU A 1 86 ? 0.985 -8.510 -16.375 1.00 94.81 86 LEU A CA 1
ATOM 683 C C . LEU A 1 86 ? 0.516 -8.205 -14.952 1.00 94.81 86 LEU A C 1
ATOM 685 O O . LEU A 1 86 ? 1.328 -8.188 -14.037 1.00 94.81 86 LEU A O 1
ATOM 689 N N . SER A 1 87 ? -0.789 -8.034 -14.740 1.00 92.38 87 SER A N 1
ATOM 690 C CA . SER A 1 87 ? -1.325 -7.852 -13.386 1.00 92.38 87 SER A CA 1
ATOM 691 C C . SER A 1 87 ? -1.406 -9.197 -12.656 1.00 92.38 87 SER A C 1
ATOM 693 O O . SER A 1 87 ? -2.093 -10.115 -13.119 1.00 92.38 87 SER A O 1
ATOM 695 N N . ARG A 1 88 ? -0.692 -9.320 -11.528 1.00 95.81 88 ARG A N 1
ATOM 696 C CA . ARG A 1 88 ? -0.670 -10.520 -10.667 1.00 95.81 88 ARG A CA 1
ATOM 697 C C . ARG A 1 88 ? -0.993 -10.226 -9.196 1.00 95.81 88 ARG A C 1
ATOM 699 O O . ARG A 1 88 ? -0.713 -11.055 -8.336 1.00 95.81 88 ARG A O 1
ATOM 706 N N . ASN A 1 89 ? -1.661 -9.096 -8.943 1.00 94.56 8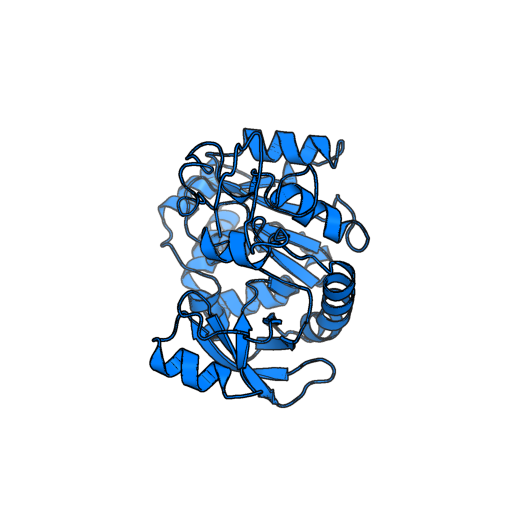9 ASN A N 1
ATOM 707 C CA . ASN A 1 89 ? -2.055 -8.620 -7.612 1.00 94.56 89 ASN A CA 1
ATOM 708 C C . ASN A 1 89 ? -0.832 -8.272 -6.725 1.00 94.56 89 ASN A C 1
ATOM 710 O O . ASN A 1 89 ? 0.286 -8.157 -7.224 1.00 94.56 89 ASN A O 1
ATOM 714 N N . THR A 1 90 ? -1.040 -7.966 -5.444 1.00 96.44 90 THR A N 1
ATOM 715 C CA . THR A 1 90 ? -0.058 -7.237 -4.628 1.00 96.44 90 THR A CA 1
ATOM 716 C C . THR A 1 90 ? 1.143 -8.063 -4.175 1.00 96.44 90 THR A C 1
ATOM 718 O O . THR A 1 90 ? 2.217 -7.487 -4.020 1.00 96.44 90 THR A O 1
ATOM 721 N N . ALA A 1 91 ? 1.034 -9.385 -3.991 1.00 97.56 91 ALA A N 1
ATOM 722 C CA . ALA A 1 91 ? 2.163 -10.167 -3.475 1.00 97.56 91 ALA A CA 1
ATOM 723 C C . ALA A 1 91 ? 3.362 -10.211 -4.449 1.00 97.56 91 ALA A C 1
ATOM 725 O O . ALA A 1 91 ? 4.476 -9.909 -4.012 1.00 97.56 91 ALA A O 1
ATOM 726 N N . PRO A 1 92 ? 3.187 -10.496 -5.758 1.00 97.62 92 PRO A N 1
ATOM 727 C CA . PRO A 1 92 ? 4.285 -10.427 -6.725 1.00 97.62 92 PRO A CA 1
ATOM 728 C C . PRO A 1 92 ? 4.856 -9.021 -6.922 1.00 97.62 92 PRO A C 1
ATOM 730 O O . PRO A 1 92 ? 6.073 -8.877 -7.039 1.00 97.62 92 PRO A O 1
ATOM 733 N N . ALA A 1 93 ? 3.997 -7.995 -6.924 1.00 97.50 93 ALA A N 1
ATOM 734 C CA . ALA A 1 93 ? 4.406 -6.599 -7.060 1.00 97.50 93 ALA A CA 1
ATOM 735 C C . ALA A 1 93 ? 5.334 -6.181 -5.908 1.00 97.50 93 ALA A C 1
ATOM 737 O O . ALA A 1 93 ? 6.425 -5.654 -6.134 1.00 97.50 93 ALA A O 1
ATOM 738 N N . ILE A 1 94 ? 4.927 -6.497 -4.673 1.00 98.25 94 ILE A N 1
ATOM 739 C CA . ILE A 1 94 ? 5.710 -6.232 -3.466 1.00 98.25 94 ILE A CA 1
ATOM 740 C C . ILE A 1 94 ? 7.012 -7.022 -3.491 1.00 98.25 94 ILE A C 1
ATOM 742 O O . ILE A 1 94 ? 8.075 -6.437 -3.306 1.00 98.25 94 ILE A O 1
ATOM 746 N N . LEU A 1 95 ? 6.962 -8.332 -3.755 1.00 98.12 95 LEU A N 1
ATOM 747 C CA . LEU A 1 95 ? 8.168 -9.156 -3.774 1.00 98.12 95 LEU A CA 1
ATOM 748 C C . LEU A 1 95 ? 9.194 -8.634 -4.786 1.00 98.12 95 LEU A C 1
ATOM 750 O O . LEU A 1 95 ? 10.372 -8.503 -4.453 1.00 98.12 95 LEU A O 1
ATOM 754 N N . TRP A 1 96 ? 8.755 -8.320 -6.008 1.00 97.38 96 TRP A N 1
ATOM 755 C CA . TRP A 1 96 ? 9.647 -7.788 -7.031 1.00 97.38 96 TRP A CA 1
ATOM 756 C C . TRP A 1 96 ? 10.286 -6.475 -6.580 1.00 97.38 96 TRP A C 1
ATOM 758 O O . TRP A 1 96 ? 11.509 -6.348 -6.653 1.00 97.38 96 TRP A O 1
ATOM 768 N N . GLY A 1 97 ? 9.489 -5.548 -6.041 1.00 96.62 97 GLY A N 1
ATOM 769 C CA . GLY A 1 97 ? 9.998 -4.289 -5.510 1.00 96.62 97 GLY A CA 1
ATOM 770 C C . GLY A 1 97 ? 10.983 -4.477 -4.354 1.00 96.62 97 GLY A C 1
ATOM 771 O O . GLY A 1 97 ? 12.018 -3.818 -4.323 1.00 96.62 97 GLY A O 1
ATOM 772 N N . ILE A 1 98 ? 10.723 -5.415 -3.437 1.00 97.56 98 ILE A N 1
ATOM 773 C CA . ILE A 1 98 ? 11.621 -5.721 -2.313 1.00 97.56 98 ILE A CA 1
ATOM 774 C C . ILE A 1 98 ? 12.955 -6.281 -2.819 1.00 97.56 98 ILE A C 1
ATOM 776 O O . ILE A 1 98 ? 14.011 -5.919 -2.303 1.00 97.56 98 ILE A O 1
ATOM 780 N N . LEU A 1 99 ? 12.931 -7.115 -3.861 1.00 95.56 99 LEU A N 1
ATOM 781 C CA . LEU A 1 99 ? 14.141 -7.647 -4.489 1.00 95.56 99 LEU A CA 1
ATOM 782 C C . LEU A 1 99 ? 14.960 -6.582 -5.235 1.00 95.56 99 LEU A C 1
ATOM 784 O O . LEU A 1 99 ? 16.159 -6.788 -5.413 1.00 95.56 99 LEU A O 1
ATOM 788 N N . GLN A 1 100 ? 14.349 -5.459 -5.637 1.00 93.25 100 GLN A N 1
ATOM 789 C CA . GLN A 1 100 ? 15.073 -4.314 -6.206 1.00 93.25 100 GLN A CA 1
ATOM 790 C C . GLN A 1 100 ? 15.772 -3.452 -5.148 1.00 93.25 100 GLN A C 1
ATOM 792 O O . GLN A 1 100 ? 16.636 -2.649 -5.498 1.00 93.25 100 GLN A O 1
ATOM 797 N N . ILE A 1 101 ? 15.445 -3.609 -3.860 1.00 93.69 101 ILE A N 1
ATOM 798 C CA . ILE A 1 101 ? 16.113 -2.851 -2.801 1.00 93.69 101 ILE A CA 1
ATOM 799 C C . ILE A 1 101 ? 17.569 -3.334 -2.657 1.00 93.69 101 ILE A C 1
ATOM 801 O O . ILE A 1 101 ? 17.794 -4.530 -2.412 1.00 93.69 101 ILE A O 1
ATOM 805 N N . PRO A 1 102 ? 18.563 -2.426 -2.771 1.00 90.75 102 PRO A N 1
ATOM 806 C CA . PRO A 1 102 ? 19.977 -2.768 -2.646 1.00 90.75 102 PRO A CA 1
ATOM 807 C C . PRO A 1 102 ? 20.293 -3.473 -1.329 1.00 90.75 102 PRO A C 1
ATOM 809 O O . PRO A 1 102 ? 19.764 -3.108 -0.280 1.00 90.75 102 PRO A O 1
ATOM 812 N N . GLU A 1 103 ? 21.201 -4.452 -1.355 1.00 91.00 103 GLU A N 1
ATOM 813 C CA . GLU A 1 103 ? 21.532 -5.268 -0.176 1.00 91.00 103 GLU A CA 1
ATOM 814 C C . GLU A 1 103 ? 21.953 -4.432 1.037 1.00 91.00 103 GLU A C 1
ATOM 816 O O . GLU A 1 103 ? 21.503 -4.685 2.151 1.00 91.00 103 GLU A O 1
ATOM 821 N N . ASN A 1 104 ? 22.739 -3.375 0.820 1.00 93.38 104 ASN A N 1
ATOM 822 C CA . ASN A 1 104 ? 23.184 -2.463 1.876 1.00 93.38 104 ASN A CA 1
ATOM 823 C C . ASN A 1 104 ? 22.061 -1.596 2.475 1.00 93.38 104 ASN A C 1
ATOM 825 O O . ASN A 1 104 ? 22.300 -0.911 3.466 1.00 93.38 104 ASN A O 1
ATOM 829 N N . GLN A 1 105 ? 20.865 -1.608 1.884 1.00 94.31 105 GLN A N 1
ATOM 830 C CA . GLN A 1 105 ? 19.678 -0.896 2.356 1.00 94.31 105 GLN A CA 1
ATOM 831 C C . GLN A 1 105 ? 18.590 -1.843 2.879 1.00 94.31 105 GLN A C 1
ATOM 833 O O . GLN A 1 105 ? 17.562 -1.370 3.355 1.00 94.31 105 GLN A O 1
ATOM 838 N N . ARG A 1 106 ? 18.783 -3.171 2.842 1.00 94.88 106 ARG A N 1
ATOM 839 C CA . ARG A 1 106 ? 17.721 -4.123 3.216 1.00 94.88 106 ARG A CA 1
ATOM 840 C C . ARG A 1 106 ? 17.326 -4.090 4.696 1.00 94.88 106 ARG A C 1
ATOM 842 O O . ARG A 1 106 ? 16.228 -4.532 5.035 1.00 94.88 106 ARG A O 1
ATOM 849 N N . GLY A 1 107 ? 18.182 -3.528 5.549 1.00 95.31 107 GLY A N 1
ATOM 850 C CA . GLY A 1 107 ? 17.870 -3.233 6.948 1.00 95.31 107 GLY A CA 1
ATOM 851 C C . GLY A 1 107 ? 17.018 -1.972 7.155 1.00 95.31 107 GLY A C 1
ATOM 852 O O . GLY A 1 107 ? 16.510 -1.770 8.253 1.00 95.31 107 GLY A O 1
ATOM 853 N N . GLU A 1 108 ? 16.837 -1.118 6.139 1.00 95.88 108 GLU A N 1
ATOM 854 C CA . GLU A 1 108 ? 15.929 0.028 6.241 1.00 95.88 108 GLU A CA 1
ATOM 855 C C . GLU A 1 108 ? 14.460 -0.434 6.157 1.00 95.88 108 GLU A C 1
ATOM 857 O O . GLU A 1 108 ? 14.126 -1.278 5.319 1.00 95.88 108 GLU A O 1
ATOM 862 N N . PRO A 1 109 ? 13.548 0.136 6.969 1.00 97.88 109 PRO A N 1
ATOM 863 C CA . PRO A 1 109 ? 12.118 -0.091 6.804 1.00 97.88 109 PRO A CA 1
ATOM 864 C C . PRO A 1 109 ? 11.623 0.375 5.429 1.00 97.88 109 PRO A C 1
ATOM 866 O O . PRO A 1 109 ? 11.907 1.501 5.004 1.00 97.88 109 PRO A O 1
ATOM 869 N N . VAL A 1 110 ? 10.850 -0.483 4.767 1.00 98.62 110 VAL A N 1
ATOM 870 C CA . VAL A 1 110 ? 10.145 -0.214 3.514 1.00 98.62 110 VAL A CA 1
ATOM 871 C C . VAL A 1 110 ? 8.660 -0.068 3.828 1.00 98.62 110 VAL A C 1
ATOM 873 O O . VAL A 1 110 ? 8.023 -1.040 4.240 1.00 98.62 110 VAL A O 1
ATOM 876 N N . VAL A 1 111 ? 8.110 1.133 3.642 1.00 98.62 111 VAL A N 1
ATOM 877 C CA . VAL A 1 111 ? 6.661 1.360 3.673 1.00 98.62 111 VAL A CA 1
ATOM 878 C C . VAL A 1 111 ? 6.066 1.058 2.303 1.00 98.62 111 VAL A C 1
ATOM 880 O O . VAL A 1 111 ? 6.590 1.494 1.283 1.00 98.62 111 VAL A O 1
ATOM 883 N N . ILE A 1 112 ? 4.962 0.326 2.281 1.00 98.56 112 ILE A N 1
ATOM 884 C CA . ILE A 1 112 ? 4.214 -0.043 1.087 1.00 98.56 112 ILE A CA 1
ATOM 885 C C . ILE A 1 112 ? 2.848 0.628 1.158 1.00 98.56 112 ILE A C 1
ATOM 887 O O . ILE A 1 112 ? 2.137 0.464 2.150 1.00 98.56 112 ILE A O 1
ATOM 891 N N . LEU A 1 113 ? 2.486 1.383 0.120 1.00 97.62 113 LEU A N 1
ATOM 892 C CA . LEU A 1 113 ? 1.221 2.114 0.041 1.00 97.62 113 LEU A CA 1
ATOM 893 C C . LEU A 1 113 ? 0.517 1.842 -1.287 1.00 97.62 113 LEU A C 1
ATOM 895 O O . LEU A 1 113 ? 1.159 1.779 -2.334 1.00 97.62 113 LEU A O 1
ATOM 899 N N . ALA A 1 114 ? -0.810 1.765 -1.264 1.00 95.81 114 ALA A N 1
ATOM 900 C CA . ALA A 1 114 ? -1.609 1.882 -2.478 1.00 95.81 114 ALA A CA 1
ATOM 901 C C . ALA A 1 114 ? -1.623 3.342 -2.969 1.00 95.81 114 ALA A C 1
ATOM 903 O O . ALA A 1 114 ? -1.716 4.273 -2.167 1.00 95.81 114 ALA A O 1
ATOM 904 N N . SER A 1 115 ? -1.544 3.552 -4.284 1.00 95.25 115 SER A N 1
ATOM 905 C CA . SER A 1 115 ? -1.535 4.891 -4.897 1.00 95.25 115 SER A CA 1
ATOM 906 C C . SER A 1 115 ? -2.901 5.572 -4.973 1.00 95.25 115 SER A C 1
ATOM 908 O O . SER A 1 115 ? -3.013 6.690 -5.469 1.00 95.25 115 SER A O 1
ATOM 910 N N . ASP A 1 116 ? -3.958 4.888 -4.551 1.00 93.12 116 ASP A N 1
ATOM 911 C CA . ASP A 1 116 ? -5.333 5.213 -4.905 1.00 93.12 116 ASP 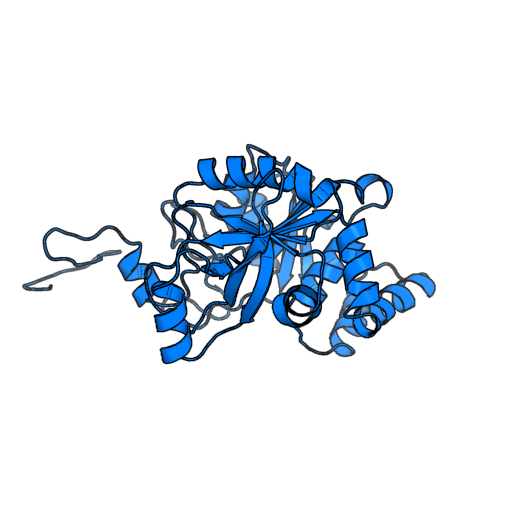A CA 1
ATOM 912 C C . ASP A 1 116 ? -6.231 5.425 -3.673 1.00 93.12 116 ASP A C 1
ATOM 914 O O . ASP A 1 116 ? -7.459 5.382 -3.780 1.00 93.12 116 ASP A O 1
ATOM 918 N N . HIS A 1 117 ? -5.606 5.690 -2.519 1.00 93.94 117 HIS A N 1
ATOM 919 C CA . HIS A 1 117 ? -6.250 6.005 -1.244 1.00 93.94 117 HIS A CA 1
ATOM 920 C C . HIS A 1 117 ? -6.244 7.510 -0.944 1.00 93.94 117 HIS A C 1
ATOM 922 O O . HIS A 1 117 ? -5.221 8.199 -1.063 1.00 93.94 117 HIS A O 1
ATOM 928 N N . LEU A 1 118 ? -7.375 8.001 -0.440 1.00 94.06 118 LEU A N 1
ATOM 929 C CA . LEU A 1 118 ? -7.492 9.334 0.140 1.00 94.06 118 LEU A CA 1
ATOM 930 C C . LEU A 1 118 ? -7.090 9.297 1.618 1.00 94.06 118 LEU A C 1
ATOM 932 O O . LEU A 1 118 ? -7.555 8.444 2.370 1.00 94.06 118 LEU A O 1
ATOM 936 N N . ILE A 1 119 ? -6.242 10.238 2.028 1.00 94.75 119 ILE A N 1
ATOM 937 C CA . ILE A 1 119 ? -5.831 10.455 3.420 1.00 94.75 119 ILE A CA 1
ATOM 938 C C . ILE A 1 119 ? -5.883 11.961 3.655 1.00 94.75 119 ILE A C 1
ATOM 940 O O . ILE A 1 119 ? -5.109 12.693 3.037 1.00 94.75 119 ILE A O 1
ATOM 944 N N . LYS A 1 120 ? -6.810 12.431 4.497 1.00 92.94 120 LYS A N 1
ATOM 945 C CA . LYS A 1 120 ? -7.005 13.876 4.719 1.00 92.94 120 LYS A CA 1
ATOM 946 C C . LYS A 1 120 ? -6.169 14.454 5.858 1.00 92.94 120 LYS A C 1
ATOM 948 O O . LYS A 1 120 ? -5.934 15.657 5.846 1.00 92.94 120 LYS A O 1
ATOM 953 N N . ALA A 1 121 ? -5.683 13.607 6.765 1.00 94.69 121 ALA A N 1
ATOM 954 C CA . ALA A 1 121 ? -4.782 13.984 7.855 1.00 94.69 121 ALA A CA 1
ATOM 955 C C . ALA A 1 121 ? -3.385 13.350 7.649 1.00 94.69 121 ALA A C 1
ATOM 957 O O . ALA A 1 121 ? -3.013 12.399 8.350 1.00 94.69 121 ALA A O 1
ATOM 958 N N . PRO A 1 122 ? -2.602 13.798 6.642 1.00 94.50 122 PRO A N 1
ATOM 959 C CA . PRO A 1 122 ? -1.302 13.207 6.316 1.00 94.50 122 PRO A CA 1
ATOM 960 C C . PRO A 1 122 ? -0.293 13.293 7.470 1.00 94.50 122 PRO A C 1
ATOM 962 O O . PRO A 1 122 ? 0.551 12.414 7.613 1.00 94.50 122 PRO A O 1
ATOM 965 N N . GLU A 1 123 ? -0.383 14.294 8.339 1.00 96.19 123 GLU A N 1
ATOM 966 C CA . GLU A 1 123 ? 0.454 14.428 9.531 1.00 96.19 123 GLU A CA 1
ATOM 967 C C . GLU A 1 123 ? 0.268 13.272 10.525 1.00 96.19 123 GLU A C 1
ATOM 969 O O . GLU A 1 123 ? 1.246 12.824 11.131 1.00 96.19 123 GLU A O 1
ATOM 974 N N . HIS A 1 124 ? -0.951 12.732 10.646 1.00 97.44 124 HIS A N 1
ATOM 975 C CA . HIS A 1 124 ? -1.222 11.557 11.474 1.00 97.44 124 HIS A CA 1
ATOM 976 C C . HIS A 1 124 ? -0.629 10.291 10.850 1.00 97.44 124 HIS A C 1
ATOM 978 O O . HIS A 1 124 ? -0.032 9.488 11.569 1.00 97.44 124 HIS A O 1
ATOM 984 N N . LEU A 1 125 ? -0.695 10.150 9.518 1.00 97.38 125 LEU A N 1
ATOM 985 C CA . LEU A 1 125 ? 0.024 9.091 8.804 1.00 97.38 125 LEU A CA 1
ATOM 986 C C . LEU A 1 125 ? 1.533 9.196 9.059 1.00 97.38 125 LEU A C 1
ATOM 988 O O . LEU A 1 125 ? 2.149 8.210 9.440 1.00 97.38 125 LEU A O 1
ATOM 992 N N . ILE A 1 126 ? 2.141 10.374 8.894 1.00 97.44 126 ILE A N 1
ATOM 993 C CA . ILE A 1 126 ? 3.587 10.550 9.102 1.00 97.44 126 ILE A CA 1
ATOM 994 C C . ILE A 1 126 ? 3.997 10.222 10.543 1.00 97.44 126 ILE A C 1
ATOM 996 O O . ILE A 1 126 ? 5.020 9.567 10.753 1.00 97.44 126 ILE A O 1
ATOM 1000 N N . GLY A 1 127 ? 3.206 10.629 11.539 1.00 97.25 127 GLY A N 1
ATOM 1001 C CA . GLY A 1 127 ? 3.427 10.233 12.933 1.00 97.25 127 GLY A CA 1
ATOM 1002 C C . GLY A 1 127 ? 3.345 8.716 13.131 1.00 97.25 127 GLY A C 1
ATOM 1003 O O . GLY A 1 127 ? 4.212 8.123 13.773 1.00 97.25 127 GLY A O 1
ATOM 1004 N N . ALA A 1 128 ? 2.345 8.077 12.524 1.00 97.75 128 ALA A N 1
ATOM 1005 C CA . ALA A 1 128 ? 2.155 6.633 12.564 1.00 97.75 128 ALA A CA 1
ATOM 1006 C C . ALA A 1 128 ? 3.306 5.866 11.886 1.00 97.75 128 ALA A C 1
ATOM 1008 O O . ALA A 1 128 ? 3.793 4.889 12.452 1.00 97.75 128 ALA A O 1
ATOM 1009 N N . LEU A 1 129 ? 3.790 6.326 10.727 1.00 98.00 129 LEU A N 1
ATOM 1010 C CA . LEU A 1 129 ? 4.929 5.733 10.018 1.00 98.00 129 LEU A CA 1
ATOM 1011 C C . LEU A 1 129 ? 6.208 5.788 10.862 1.00 98.00 129 LEU A C 1
ATOM 1013 O O . LEU A 1 129 ? 6.909 4.787 10.965 1.00 98.00 129 LEU A O 1
ATOM 1017 N N . LYS A 1 130 ? 6.482 6.921 11.520 1.00 97.12 130 LYS A N 1
ATOM 1018 C CA . LYS A 1 130 ? 7.637 7.052 12.426 1.00 97.12 130 LYS A CA 1
ATOM 1019 C C . LYS A 1 130 ? 7.565 6.073 13.597 1.00 97.12 130 LYS A C 1
ATOM 1021 O O . LYS A 1 130 ? 8.563 5.451 13.931 1.00 97.12 130 LYS A O 1
ATOM 1026 N N . ASN A 1 131 ? 6.387 5.897 14.195 1.00 97.06 131 ASN A N 1
ATOM 1027 C CA . ASN A 1 131 ? 6.206 4.913 15.265 1.00 97.06 131 ASN A CA 1
ATOM 1028 C C . ASN A 1 131 ? 6.361 3.474 14.744 1.00 97.06 131 ASN A C 1
ATOM 1030 O O . ASN A 1 131 ? 6.964 2.634 15.408 1.00 97.06 131 ASN A O 1
ATOM 1034 N N . ALA A 1 132 ? 5.852 3.189 13.543 1.00 97.88 132 ALA A N 1
ATOM 1035 C CA . ALA A 1 132 ? 5.942 1.870 12.926 1.00 97.88 132 ALA A CA 1
ATOM 1036 C C . ALA A 1 132 ? 7.390 1.428 12.654 1.00 97.88 132 ALA A C 1
ATOM 1038 O O . ALA A 1 132 ? 7.655 0.225 12.690 1.00 97.88 132 ALA A O 1
ATOM 1039 N N . GLU A 1 133 ? 8.336 2.359 12.460 1.00 97.19 133 GLU A N 1
ATOM 1040 C CA . GLU A 1 133 ? 9.758 2.029 12.280 1.00 97.19 133 GLU A CA 1
ATOM 1041 C C . GLU A 1 133 ? 10.314 1.178 13.427 1.00 97.19 133 GLU A C 1
ATOM 1043 O O . GLU A 1 133 ? 11.083 0.250 13.170 1.00 97.19 133 GLU A O 1
ATOM 1048 N N . THR A 1 134 ? 9.906 1.442 14.674 1.00 96.00 134 THR A N 1
ATOM 1049 C CA . THR A 1 134 ? 10.362 0.690 15.855 1.00 96.00 134 THR A CA 1
ATOM 1050 C C . THR A 1 134 ? 9.979 -0.787 15.759 1.00 96.00 134 THR A C 1
ATOM 1052 O O . THR A 1 134 ? 10.804 -1.674 15.993 1.00 96.00 134 THR A O 1
ATOM 1055 N N . LEU A 1 135 ? 8.737 -1.072 15.358 1.00 97.81 135 LEU A N 1
ATOM 1056 C CA . LEU A 1 135 ? 8.255 -2.442 15.183 1.00 97.81 135 LEU A CA 1
ATOM 1057 C C . LEU A 1 135 ? 8.848 -3.107 13.940 1.00 97.81 135 LEU A C 1
ATOM 1059 O O . LEU A 1 135 ? 9.294 -4.251 14.018 1.00 97.81 135 LEU A O 1
ATOM 1063 N N . ALA A 1 136 ? 8.892 -2.390 12.814 1.00 98.00 136 ALA A N 1
ATOM 1064 C CA . ALA A 1 136 ? 9.462 -2.887 11.565 1.00 98.00 136 ALA A CA 1
ATOM 1065 C C . ALA A 1 136 ? 10.933 -3.290 11.747 1.00 98.00 136 ALA A C 1
ATOM 1067 O O . ALA A 1 136 ? 11.333 -4.384 11.352 1.00 98.00 136 ALA A O 1
ATOM 1068 N N . SER A 1 137 ? 11.718 -2.452 12.429 1.00 96.31 137 SER A N 1
ATOM 1069 C CA . SER A 1 137 ? 13.126 -2.727 12.756 1.00 96.31 137 SER A CA 1
ATOM 1070 C C . SER A 1 137 ? 13.295 -3.879 13.753 1.00 96.31 137 SER A C 1
ATOM 1072 O O . SER A 1 137 ? 14.366 -4.474 13.834 1.00 96.31 137 SER A O 1
ATOM 1074 N N . SER A 1 138 ? 12.234 -4.223 14.489 1.00 96.00 138 SER A N 1
ATOM 1075 C CA . SER A 1 138 ? 12.186 -5.373 15.400 1.00 96.00 138 SER A CA 1
ATOM 1076 C C . SER A 1 138 ? 11.700 -6.664 14.720 1.00 96.00 138 SER A C 1
ATOM 1078 O O . SER A 1 138 ? 11.494 -7.672 15.396 1.00 96.00 138 SER A O 1
ATOM 1080 N N . GLY A 1 139 ? 11.518 -6.654 13.394 1.00 97.06 139 GLY A N 1
ATOM 1081 C CA . GLY A 1 139 ? 11.164 -7.834 12.600 1.00 97.06 139 GLY A CA 1
ATOM 1082 C C . GLY A 1 139 ? 9.663 -8.115 12.485 1.00 97.06 139 GLY A C 1
ATOM 1083 O O . GLY A 1 139 ? 9.285 -9.255 12.206 1.00 97.06 139 GLY A O 1
ATOM 1084 N N . TYR A 1 140 ? 8.807 -7.114 12.720 1.00 98.31 140 TYR A N 1
ATOM 1085 C CA . TYR A 1 140 ? 7.367 -7.221 12.472 1.00 98.31 140 TYR A CA 1
ATOM 1086 C C . TYR A 1 140 ? 6.991 -6.781 11.050 1.00 98.31 140 TYR A C 1
ATOM 1088 O O . TYR A 1 140 ? 7.544 -5.818 10.518 1.00 98.31 140 TYR A O 1
ATOM 1096 N N . LEU A 1 141 ? 5.978 -7.440 10.481 1.00 98.19 141 LEU A N 1
ATOM 1097 C CA . LEU A 1 141 ? 5.157 -6.898 9.401 1.00 98.19 141 LEU A CA 1
ATOM 1098 C C . LEU A 1 141 ? 4.117 -5.962 10.025 1.00 98.19 141 LEU A C 1
ATOM 1100 O O . LEU A 1 141 ? 3.140 -6.413 10.623 1.00 98.19 141 LEU A O 1
ATOM 1104 N N . VAL A 1 142 ? 4.334 -4.656 9.938 1.00 98.50 142 VAL A N 1
ATOM 1105 C CA . VAL A 1 142 ? 3.419 -3.662 10.506 1.00 98.50 142 VAL A CA 1
ATOM 1106 C C . VAL A 1 142 ? 2.320 -3.341 9.496 1.00 98.50 142 VAL A C 1
ATOM 1108 O O . VAL A 1 142 ? 2.619 -3.071 8.338 1.00 98.50 142 VAL A O 1
ATOM 1111 N N . THR A 1 143 ? 1.064 -3.335 9.931 1.00 97.88 143 THR A N 1
ATOM 1112 C CA . THR A 1 143 ? -0.100 -2.818 9.198 1.00 97.88 143 THR A CA 1
ATOM 1113 C C . THR A 1 143 ? -0.756 -1.671 9.975 1.00 97.88 143 THR A C 1
ATOM 1115 O O . THR A 1 143 ? -0.517 -1.492 11.173 1.00 97.88 143 THR A O 1
ATOM 1118 N N . PHE A 1 144 ? -1.579 -0.875 9.298 1.00 98.25 144 PHE A N 1
ATOM 1119 C CA . PHE A 1 144 ? -2.253 0.290 9.865 1.00 98.25 144 PHE A CA 1
ATOM 1120 C C . PHE A 1 144 ? -3.757 0.040 9.941 1.00 98.25 144 PHE A C 1
ATOM 1122 O O . PHE A 1 144 ? -4.403 -0.265 8.937 1.00 98.25 144 PHE A O 1
ATOM 1129 N N . GLY A 1 145 ? -4.292 0.161 11.154 1.00 97.62 145 GLY A N 1
ATOM 1130 C CA . GLY A 1 145 ? -5.686 -0.123 11.463 1.00 97.62 145 GLY A CA 1
ATOM 1131 C C . GLY A 1 145 ? -6.530 1.146 11.489 1.00 97.62 145 GLY A C 1
ATOM 1132 O O . GLY A 1 145 ? -6.243 2.046 12.276 1.00 97.62 145 GLY A O 1
ATOM 1133 N N . ILE A 1 146 ? -7.591 1.210 10.686 1.00 97.56 146 ILE A N 1
ATOM 1134 C CA . ILE A 1 146 ? -8.582 2.296 10.750 1.00 97.56 146 ILE A CA 1
ATOM 1135 C C . ILE A 1 146 ? -9.751 1.865 11.620 1.00 97.56 146 ILE A C 1
ATOM 1137 O O . ILE A 1 146 ? -10.248 0.748 11.492 1.00 97.56 146 ILE A O 1
ATOM 1141 N N . ARG A 1 147 ? -10.223 2.746 12.502 1.00 95.62 147 ARG A N 1
ATOM 1142 C CA . ARG A 1 147 ? -11.427 2.460 13.282 1.00 95.62 147 ARG A CA 1
ATOM 1143 C C . ARG A 1 147 ? -12.634 2.307 12.337 1.00 95.62 147 ARG A C 1
ATOM 1145 O O . ARG A 1 147 ? -12.914 3.254 11.604 1.00 95.62 147 ARG A O 1
ATOM 1152 N N . PRO A 1 148 ? -13.368 1.181 12.371 1.00 95.06 148 PRO A N 1
ATOM 1153 C CA . PRO A 1 148 ? -14.553 1.008 11.547 1.00 95.06 148 PRO A CA 1
ATOM 1154 C C . PRO A 1 148 ? -15.652 1.988 11.964 1.00 95.06 148 PRO A C 1
ATOM 1156 O O . PRO A 1 148 ? -15.924 2.151 13.155 1.00 95.06 148 PRO A O 1
ATOM 1159 N N . ASP A 1 149 ? -16.293 2.622 10.983 1.00 93.19 149 ASP A N 1
ATOM 1160 C CA . ASP A 1 149 ? -17.483 3.465 11.184 1.00 93.19 149 ASP A CA 1
ATOM 1161 C C . ASP A 1 149 ? -18.780 2.812 10.678 1.00 93.19 149 ASP A C 1
ATOM 1163 O O . ASP A 1 149 ? -19.879 3.293 10.958 1.00 93.19 149 ASP A O 1
ATOM 1167 N N . ARG A 1 150 ? -18.651 1.689 9.965 1.00 93.25 150 ARG A N 1
ATOM 1168 C CA . ARG A 1 150 ? -19.743 0.907 9.379 1.00 93.25 150 ARG A CA 1
ATOM 1169 C C . ARG A 1 150 ? -19.316 -0.560 9.186 1.00 93.25 150 ARG A C 1
ATOM 1171 O O . ARG A 1 150 ? -18.123 -0.863 9.254 1.00 93.25 150 ARG A O 1
ATOM 1178 N N . PRO A 1 151 ? -20.250 -1.488 8.926 1.00 94.75 151 PRO A N 1
ATOM 1179 C CA . PRO A 1 151 ? -19.917 -2.886 8.653 1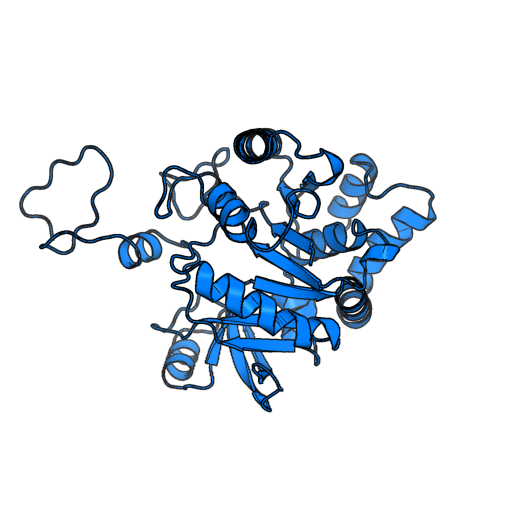.00 94.75 151 PRO A CA 1
ATOM 1180 C C . PRO A 1 151 ? -19.540 -3.079 7.171 1.00 94.75 151 PRO A C 1
ATOM 1182 O O . PRO A 1 151 ? -20.351 -3.524 6.364 1.00 94.75 151 PRO A O 1
ATOM 1185 N N . GLU A 1 152 ? -18.325 -2.683 6.785 1.00 93.44 152 GLU A N 1
ATOM 1186 C CA . GLU A 1 152 ? -17.852 -2.744 5.394 1.00 93.44 152 GLU A CA 1
ATOM 1187 C C . GLU A 1 152 ? -17.351 -4.145 5.016 1.00 93.44 152 GLU A C 1
ATOM 1189 O O . GLU A 1 152 ? -16.279 -4.562 5.437 1.00 93.44 152 GLU A O 1
ATOM 1194 N N . THR A 1 153 ? -18.078 -4.861 4.160 1.00 93.19 153 THR A N 1
ATOM 1195 C CA . THR A 1 153 ? -17.697 -6.220 3.721 1.00 93.19 153 THR A CA 1
ATOM 1196 C C . THR A 1 153 ? -16.606 -6.232 2.648 1.00 93.19 153 THR A C 1
ATOM 1198 O O . THR A 1 153 ? -16.038 -7.280 2.351 1.00 93.19 153 THR A O 1
ATOM 1201 N N . GLY A 1 154 ? -16.287 -5.077 2.054 1.00 89.44 154 GLY A N 1
ATOM 1202 C CA . GLY A 1 154 ? -15.234 -4.945 1.049 1.00 89.44 154 GLY A CA 1
ATOM 1203 C C . GLY A 1 154 ? -13.808 -4.871 1.603 1.00 89.44 154 GLY A C 1
ATOM 1204 O O . GLY A 1 154 ? -12.869 -4.947 0.806 1.00 89.44 154 GLY A O 1
ATOM 1205 N N . TYR A 1 155 ? -13.635 -4.714 2.918 1.00 92.06 155 TYR A N 1
ATOM 1206 C CA . TYR A 1 155 ? -12.336 -4.509 3.567 1.00 92.06 155 TYR A CA 1
ATOM 1207 C C . TYR A 1 155 ? -11.873 -5.733 4.359 1.00 92.06 155 TYR A C 1
ATOM 1209 O O . TYR A 1 155 ? -12.677 -6.547 4.814 1.00 92.06 155 TYR A O 1
ATOM 1217 N N . GLY A 1 156 ? -10.562 -5.819 4.578 1.00 94.06 156 GLY A N 1
ATOM 1218 C CA . GLY A 1 156 ? -9.995 -6.682 5.607 1.00 94.06 156 GLY A CA 1
ATOM 1219 C C . GLY A 1 156 ? -10.190 -6.094 7.002 1.00 94.06 156 GLY A C 1
ATOM 1220 O O . GLY A 1 156 ? -10.139 -4.877 7.185 1.00 94.06 156 GLY A O 1
ATOM 1221 N N . TYR A 1 157 ? -10.401 -6.956 7.990 1.00 96.50 157 TYR A N 1
ATOM 1222 C CA . TYR A 1 157 ? -10.480 -6.619 9.406 1.00 96.50 157 TYR A CA 1
ATOM 1223 C C . TYR A 1 157 ? -9.303 -7.231 10.162 1.00 96.50 157 TYR A C 1
ATOM 1225 O O . TYR A 1 157 ? -8.920 -8.377 9.942 1.00 96.50 157 TYR A O 1
ATOM 1233 N N . ILE A 1 158 ? -8.750 -6.458 11.088 1.00 97.44 158 ILE A N 1
ATOM 1234 C CA . ILE A 1 158 ? -7.600 -6.807 11.908 1.00 97.44 158 ILE A CA 1
ATOM 1235 C C . ILE A 1 158 ? -8.034 -6.773 13.363 1.00 97.44 158 ILE A C 1
ATOM 1237 O O . ILE A 1 158 ? -8.431 -5.720 13.870 1.00 97.44 158 ILE A O 1
ATOM 1241 N N . LYS A 1 159 ? -7.915 -7.910 14.044 1.00 97.31 159 LYS A N 1
ATOM 1242 C CA . LYS A 1 159 ? -8.151 -8.014 15.479 1.00 97.31 159 LYS A CA 1
ATOM 1243 C C . LYS A 1 159 ? -6.869 -7.716 16.248 1.00 97.31 159 LYS A C 1
ATOM 1245 O O . LYS A 1 159 ? -5.870 -8.425 16.100 1.00 97.31 159 LYS A O 1
ATOM 1250 N N . ALA A 1 160 ? -6.905 -6.707 17.108 1.00 97.81 160 ALA A N 1
ATOM 1251 C CA . ALA A 1 160 ? -5.827 -6.421 18.040 1.00 97.81 160 ALA A CA 1
ATOM 1252 C C . ALA A 1 160 ? -5.684 -7.544 19.085 1.00 97.81 160 ALA A C 1
ATOM 1254 O O . ALA A 1 160 ? -6.665 -8.100 19.582 1.00 97.81 160 ALA A O 1
ATOM 1255 N N . GLY A 1 161 ? -4.439 -7.891 19.397 1.00 97.12 161 GLY A N 1
ATOM 1256 C CA . GLY A 1 161 ? -4.059 -8.876 20.400 1.00 97.12 161 GLY A CA 1
ATOM 1257 C C . GLY A 1 161 ? -3.247 -8.251 21.530 1.00 97.12 161 GLY A C 1
ATOM 1258 O O . GLY A 1 161 ? -3.643 -7.259 22.134 1.00 97.12 161 GLY A O 1
ATOM 1259 N N . GLU A 1 162 ? -2.102 -8.859 21.837 1.00 97.06 162 GLU A N 1
ATOM 1260 C CA . GLU A 1 162 ? -1.196 -8.383 22.886 1.00 97.06 162 GLU A CA 1
ATOM 1261 C C . GLU A 1 162 ? -0.629 -6.996 22.550 1.00 97.06 162 GLU A C 1
ATOM 1263 O O . GLU A 1 162 ? -0.207 -6.750 21.420 1.00 97.06 162 GLU A O 1
ATOM 1268 N N . ALA A 1 163 ? -0.602 -6.093 23.532 1.00 97.56 163 ALA A N 1
ATOM 1269 C CA . ALA A 1 163 ? 0.002 -4.775 23.369 1.00 97.56 163 ALA A CA 1
ATOM 1270 C C . ALA A 1 163 ? 1.518 -4.882 23.145 1.00 97.56 163 ALA A C 1
ATOM 1272 O O . ALA A 1 163 ? 2.208 -5.645 23.820 1.00 97.56 163 ALA A O 1
ATOM 1273 N N . LEU A 1 164 ? 2.029 -4.085 22.212 1.00 97.06 164 LEU A N 1
ATOM 1274 C CA . LEU A 1 164 ? 3.458 -3.898 21.970 1.00 97.06 164 LEU A CA 1
ATOM 1275 C C . LEU A 1 164 ? 3.880 -2.513 22.480 1.00 97.06 164 LEU A C 1
ATOM 1277 O O . LEU A 1 164 ? 3.061 -1.759 23.002 1.00 97.06 164 LEU A O 1
ATOM 1281 N N . GLU A 1 165 ? 5.162 -2.164 22.336 1.00 92.38 165 GLU A N 1
ATOM 1282 C CA . GLU A 1 165 ? 5.659 -0.824 22.695 1.00 92.38 165 GLU A CA 1
ATOM 1283 C C . GLU A 1 165 ? 4.861 0.282 21.991 1.00 92.38 165 GLU A C 1
ATOM 1285 O O . GLU A 1 165 ? 4.475 1.277 22.603 1.00 92.38 165 GLU A O 1
ATOM 1290 N N . VAL A 1 166 ? 4.564 0.059 20.711 1.00 94.56 166 VAL A N 1
ATOM 1291 C CA . VAL A 1 166 ? 3.639 0.863 19.919 1.00 94.56 166 VAL A CA 1
ATOM 1292 C C . VAL A 1 166 ? 2.687 -0.082 19.190 1.00 94.56 166 VAL A C 1
ATOM 1294 O O . VAL A 1 166 ? 3.125 -1.025 18.541 1.00 94.56 166 VAL A O 1
ATOM 1297 N N . GLY A 1 167 ? 1.380 0.141 19.317 1.00 96.75 167 GLY A N 1
ATOM 1298 C CA . GLY A 1 167 ? 0.363 -0.718 18.701 1.00 96.75 167 GLY A CA 1
ATOM 1299 C C . GLY A 1 167 ? 0.203 -2.086 19.377 1.00 96.75 167 GLY A C 1
ATOM 1300 O O . GLY A 1 167 ? 0.445 -2.249 20.573 1.00 96.75 167 GLY A O 1
ATOM 1301 N N . PHE A 1 168 ? -0.257 -3.067 18.604 1.00 98.12 168 PHE A N 1
ATOM 1302 C CA . PHE A 1 168 ? -0.631 -4.395 19.092 1.00 98.12 168 PHE A CA 1
ATOM 1303 C C . PHE A 1 168 ? -0.130 -5.473 18.143 1.00 98.12 168 PHE A C 1
ATOM 1305 O O . PHE A 1 168 ? -0.056 -5.268 16.935 1.00 98.12 168 PHE A O 1
ATOM 1312 N N . LYS A 1 169 ? 0.147 -6.664 18.660 1.00 97.94 169 LYS A N 1
ATOM 1313 C CA . LYS A 1 169 ? 0.264 -7.854 17.826 1.00 97.94 169 LYS A CA 1
ATOM 1314 C C . LYS A 1 169 ? -1.102 -8.173 17.221 1.00 97.94 169 LYS A C 1
ATOM 1316 O O . LYS A 1 169 ? -2.115 -8.054 17.906 1.00 97.94 169 LYS A O 1
ATOM 1321 N N . VAL A 1 170 ? -1.142 -8.606 15.967 1.00 97.75 170 VAL A N 1
ATOM 1322 C CA . VAL A 1 170 ? -2.391 -9.066 15.349 1.00 97.75 170 VAL A CA 1
ATOM 1323 C C . VAL A 1 170 ? -2.761 -10.433 15.917 1.00 97.75 170 VAL A C 1
ATOM 1325 O O . VAL A 1 170 ? -1.965 -11.373 15.874 1.00 97.75 170 VAL A O 1
ATOM 1328 N N . ALA A 1 171 ? -3.960 -10.525 16.491 1.00 96.75 171 ALA A N 1
ATOM 1329 C CA . ALA A 1 171 ? -4.526 -11.779 16.974 1.00 96.75 171 ALA A CA 1
ATOM 1330 C C . ALA A 1 171 ? -5.189 -12.569 15.844 1.00 96.75 171 ALA A C 1
ATOM 1332 O O . ALA A 1 171 ? -5.126 -13.796 15.849 1.00 96.75 171 ALA A O 1
ATOM 1333 N N . ASP A 1 172 ? -5.832 -11.862 14.917 1.00 93.88 172 ASP A N 1
ATOM 1334 C CA . ASP A 1 172 ? -6.527 -12.449 13.778 1.00 93.88 172 ASP A CA 1
ATOM 1335 C C . ASP A 1 172 ? -6.623 -11.438 12.630 1.00 93.88 172 ASP A C 1
ATOM 1337 O O . ASP A 1 172 ? -6.718 -10.229 12.871 1.00 93.88 172 ASP A O 1
ATOM 1341 N N . PHE A 1 173 ? -6.606 -11.936 11.399 1.00 94.25 173 PHE A N 1
ATOM 1342 C CA . PHE A 1 173 ? -6.765 -11.141 10.185 1.00 94.25 173 PHE A CA 1
ATOM 1343 C C . PHE A 1 173 ? -7.811 -11.816 9.304 1.00 94.25 173 PHE A C 1
ATOM 1345 O O . PHE A 1 173 ? -7.684 -12.997 8.991 1.00 94.25 173 PHE A O 1
ATOM 1352 N N . VAL A 1 174 ? -8.841 -11.069 8.911 1.00 90.69 174 VAL A N 1
ATOM 1353 C CA . VAL A 1 174 ? -9.977 -11.597 8.151 1.00 90.69 174 VAL A CA 1
ATOM 1354 C C . VAL A 1 174 ? -10.242 -10.706 6.947 1.00 90.69 174 VAL A C 1
ATOM 1356 O O . VAL A 1 174 ? -10.721 -9.583 7.102 1.00 90.69 174 VAL A O 1
ATOM 1359 N N . GLU A 1 175 ? -9.961 -11.195 5.742 1.00 90.00 175 GLU A N 1
ATOM 1360 C CA . GLU A 1 175 ? -10.266 -10.481 4.502 1.00 90.00 175 GLU A CA 1
ATOM 1361 C C . GLU A 1 175 ? -11.747 -10.639 4.116 1.00 90.00 175 GLU A C 1
ATOM 1363 O O . GLU A 1 175 ? -12.235 -11.753 3.926 1.00 90.00 175 GLU A O 1
ATOM 1368 N N . LYS A 1 176 ? -12.458 -9.514 3.945 1.00 90.50 176 LYS A N 1
ATOM 1369 C CA . LYS A 1 176 ? -13.824 -9.444 3.383 1.00 90.50 176 LYS A CA 1
ATOM 1370 C C . LYS A 1 176 ? -14.838 -10.372 4.072 1.00 90.50 176 LYS A C 1
ATOM 1372 O O . LYS A 1 176 ? -15.362 -11.297 3.440 1.00 90.50 176 LYS A O 1
ATOM 1377 N N . PRO A 1 177 ? -15.131 -10.134 5.365 1.00 93.62 177 PRO A N 1
ATOM 1378 C CA . PRO A 1 177 ? -16.124 -10.914 6.093 1.00 93.62 177 PRO A CA 1
ATOM 1379 C C . PRO A 1 177 ? -17.530 -10.746 5.498 1.00 93.62 177 PRO A C 1
ATOM 1381 O O . PRO A 1 177 ? -17.825 -9.778 4.795 1.00 93.62 177 PRO A O 1
ATOM 1384 N N . ASP A 1 178 ? -18.432 -11.674 5.827 1.00 96.50 178 ASP A N 1
ATOM 1385 C CA . ASP A 1 178 ? -19.854 -11.487 5.544 1.00 96.50 178 ASP A CA 1
ATOM 1386 C C . ASP A 1 178 ? -20.452 -10.332 6.373 1.00 96.50 178 ASP A C 1
ATOM 1388 O O . ASP A 1 178 ? -19.881 -9.886 7.371 1.00 96.50 178 ASP A O 1
ATOM 1392 N N . GLN A 1 179 ? -21.636 -9.866 5.968 1.00 97.06 179 GLN A N 1
ATOM 1393 C CA . GLN A 1 179 ? -22.319 -8.725 6.583 1.00 97.06 179 GLN A CA 1
ATOM 1394 C C . GLN A 1 179 ? -22.528 -8.879 8.099 1.00 97.06 179 GLN A C 1
ATOM 1396 O O . GLN A 1 179 ? -22.274 -7.941 8.849 1.00 97.06 179 GLN A O 1
ATOM 1401 N N . SER A 1 180 ? -22.962 -10.057 8.558 1.00 97.12 180 SER A N 1
ATOM 1402 C CA . SER A 1 180 ? -23.244 -10.296 9.980 1.00 97.12 180 SER A CA 1
ATOM 1403 C C . SER A 1 180 ? -21.967 -10.305 10.819 1.00 97.12 180 SER A C 1
ATOM 1405 O O . SER A 1 180 ? -21.926 -9.787 11.935 1.00 97.12 180 SER A O 1
ATOM 1407 N N . THR A 1 181 ? -20.890 -10.834 10.243 1.00 96.44 181 THR A N 1
ATOM 1408 C CA . THR A 1 181 ? -19.566 -10.824 10.848 1.00 96.44 181 THR A CA 1
ATOM 1409 C C . THR A 1 181 ? -19.022 -9.390 10.928 1.00 96.44 181 THR A C 1
ATOM 1411 O O . THR A 1 181 ? -18.569 -8.974 11.995 1.00 96.44 181 THR A O 1
ATOM 1414 N N . ALA A 1 182 ? -19.147 -8.594 9.861 1.00 97.00 182 ALA A N 1
ATOM 1415 C CA . ALA A 1 182 ? -18.737 -7.187 9.843 1.00 97.00 182 ALA A CA 1
ATOM 1416 C C . ALA A 1 182 ? -19.497 -6.324 10.872 1.00 97.00 182 ALA A C 1
ATOM 1418 O O . ALA A 1 182 ? -18.895 -5.464 11.517 1.00 97.00 182 ALA A O 1
ATOM 1419 N N . GLU A 1 183 ? -20.796 -6.573 11.067 1.00 97.31 183 GLU A N 1
ATOM 1420 C CA . GLU A 1 183 ? -21.608 -5.943 12.121 1.00 97.31 183 GLU A CA 1
ATOM 1421 C C . GLU A 1 183 ? -21.061 -6.267 13.515 1.00 97.31 183 GLU A C 1
ATOM 1423 O O . GLU A 1 183 ? -20.833 -5.358 14.311 1.00 97.31 183 GLU A O 1
ATOM 1428 N N . SER A 1 184 ? -20.735 -7.536 13.780 1.00 96.81 184 SER A N 1
ATOM 1429 C CA . SER A 1 184 ? -20.137 -7.939 15.060 1.00 96.81 184 SER A CA 1
ATOM 1430 C C . SER A 1 184 ? -18.761 -7.306 15.312 1.00 96.81 184 SER A C 1
ATOM 1432 O O . SER A 1 184 ? -18.412 -6.994 16.451 1.00 96.81 184 SER A O 1
ATOM 1434 N N . TYR A 1 185 ? -17.974 -7.088 14.253 1.00 96.88 185 TYR A N 1
ATOM 1435 C CA . TYR A 1 185 ? -16.665 -6.445 14.352 1.00 96.88 185 TYR A CA 1
ATOM 1436 C C . TYR A 1 185 ? -16.787 -4.950 14.630 1.00 96.88 185 TYR A C 1
ATOM 1438 O O . TYR A 1 185 ? -16.009 -4.426 15.420 1.00 96.88 185 TYR A O 1
ATOM 1446 N N . LEU A 1 186 ? -17.778 -4.277 14.040 1.00 96.25 186 LEU A N 1
ATOM 1447 C CA . LEU A 1 186 ? -18.064 -2.866 14.306 1.00 96.25 186 LEU A CA 1
ATOM 1448 C C . LEU A 1 186 ? -18.455 -2.613 15.772 1.00 96.25 186 LEU A C 1
ATOM 1450 O O . LEU A 1 186 ? -18.103 -1.578 16.335 1.00 96.25 186 LEU A O 1
ATOM 1454 N N . GLU A 1 187 ? -19.174 -3.549 16.396 1.00 95.06 187 GLU A N 1
ATOM 1455 C CA . GLU A 1 187 ? -19.569 -3.459 17.809 1.00 95.06 187 GLU A CA 1
ATOM 1456 C C . GLU A 1 187 ? -18.388 -3.633 18.782 1.00 95.06 187 GLU A C 1
ATOM 1458 O O . GLU A 1 187 ? -18.480 -3.255 19.953 1.00 95.06 187 GLU A O 1
ATOM 1463 N N . SER A 1 188 ? -17.268 -4.187 18.313 1.00 93.50 188 SER A N 1
ATOM 1464 C CA . SER A 1 188 ? -16.068 -4.429 19.107 1.00 93.50 188 SER A CA 1
ATOM 1465 C C . SER A 1 188 ? -15.032 -3.317 18.923 1.00 93.50 188 SER A C 1
ATOM 1467 O O . SER A 1 188 ? -14.729 -2.887 17.816 1.00 93.50 188 SER A O 1
ATOM 1469 N N . SER A 1 189 ? -14.409 -2.887 20.022 1.00 91.56 189 SER A N 1
ATOM 1470 C CA . SER A 1 189 ? -13.268 -1.963 19.984 1.00 91.56 189 SER A CA 1
ATOM 1471 C C . SER A 1 189 ? -11.954 -2.617 19.554 1.00 91.56 189 SER A C 1
ATOM 1473 O O . SER A 1 189 ? -10.960 -1.914 19.382 1.00 91.56 189 SER A O 1
ATOM 1475 N N . ASP A 1 190 ? -11.932 -3.945 19.427 1.00 94.81 190 ASP A N 1
ATOM 1476 C CA . ASP A 1 190 ? -10.709 -4.710 19.176 1.00 94.81 190 ASP A CA 1
ATOM 1477 C C . ASP A 1 190 ? -10.420 -4.858 17.680 1.00 94.81 190 ASP A C 1
ATOM 1479 O O . ASP A 1 190 ? -9.323 -5.274 17.308 1.00 94.81 190 ASP A O 1
ATOM 1483 N N . TYR A 1 191 ? -11.391 -4.540 16.819 1.00 97.44 191 TYR A N 1
ATOM 1484 C CA . TYR A 1 191 ? -11.248 -4.658 15.375 1.00 97.44 191 TYR A CA 1
ATOM 1485 C C . TYR A 1 191 ? -10.995 -3.309 14.710 1.00 97.44 191 TYR A C 1
ATOM 1487 O O . TYR A 1 191 ? -11.614 -2.291 15.014 1.00 97.44 191 TYR A O 1
ATOM 1495 N N . THR A 1 192 ? -10.094 -3.339 13.736 1.00 98.00 192 THR A N 1
ATOM 1496 C CA . THR A 1 192 ? -9.797 -2.226 12.833 1.00 98.00 192 THR A CA 1
ATOM 1497 C C . THR A 1 192 ? -9.873 -2.691 11.389 1.00 98.00 192 THR A C 1
ATOM 1499 O O . THR A 1 192 ? -9.665 -3.867 11.113 1.00 98.00 192 THR A O 1
ATOM 1502 N N . TRP A 1 193 ? -10.172 -1.800 10.452 1.00 97.44 193 TRP A N 1
ATOM 1503 C CA . TRP A 1 193 ? -10.003 -2.085 9.033 1.00 97.44 193 TRP A CA 1
ATOM 1504 C C . TRP A 1 193 ? -8.528 -2.084 8.648 1.00 97.44 193 TRP A C 1
ATOM 1506 O O . TRP A 1 193 ? -7.763 -1.239 9.112 1.00 97.44 193 TRP A O 1
ATOM 1516 N N . ASN A 1 194 ? -8.155 -2.977 7.738 1.00 96.50 194 ASN A N 1
ATOM 1517 C CA . ASN A 1 194 ? -6.861 -2.975 7.075 1.00 96.50 194 ASN A CA 1
ATOM 1518 C C . ASN A 1 194 ? -6.780 -1.817 6.072 1.00 96.50 194 ASN A C 1
ATOM 1520 O O . ASN A 1 194 ? -7.421 -1.854 5.022 1.00 96.50 194 ASN A O 1
ATOM 1524 N N . ALA A 1 195 ? -5.940 -0.818 6.351 1.00 95.88 195 ALA A N 1
ATOM 1525 C CA . ALA A 1 195 ? -5.715 0.306 5.439 1.00 95.88 195 ALA A CA 1
ATOM 1526 C C . ALA A 1 195 ? -4.942 -0.079 4.160 1.00 95.88 195 ALA A C 1
ATOM 1528 O O . ALA A 1 195 ? -4.712 0.780 3.308 1.00 95.88 195 ALA A O 1
ATOM 1529 N N . SER A 1 196 ? -4.490 -1.337 4.042 1.00 94.56 196 SER A N 1
ATOM 1530 C CA . SER A 1 196 ? -3.565 -1.815 3.000 1.00 94.56 196 SER A CA 1
ATOM 1531 C C . SER A 1 196 ? -2.296 -0.958 2.887 1.00 94.56 196 SER A C 1
ATOM 1533 O O . SER A 1 196 ? -1.781 -0.700 1.799 1.00 94.56 196 SER A O 1
ATOM 1535 N N . ILE A 1 197 ? -1.818 -0.483 4.038 1.00 97.88 197 ILE A N 1
ATOM 1536 C CA . ILE A 1 197 ? -0.511 0.145 4.206 1.00 97.88 197 ILE A CA 1
ATOM 1537 C C . ILE A 1 197 ? 0.307 -0.805 5.062 1.00 97.88 197 ILE A C 1
ATOM 1539 O O . ILE A 1 197 ? -0.175 -1.269 6.096 1.00 97.88 197 ILE A O 1
ATOM 1543 N N . PHE A 1 198 ? 1.537 -1.082 4.643 1.00 98.31 198 PHE A N 1
ATOM 1544 C CA . PHE A 1 198 ? 2.397 -2.043 5.323 1.00 98.31 198 PHE A CA 1
ATOM 1545 C C . PHE A 1 198 ? 3.791 -1.473 5.539 1.00 98.31 198 PHE A C 1
ATOM 1547 O O . PHE A 1 198 ? 4.246 -0.643 4.760 1.00 98.31 198 PHE A O 1
ATOM 1554 N N . MET A 1 199 ? 4.493 -1.916 6.576 1.00 98.69 199 MET A N 1
ATOM 1555 C CA . MET A 1 199 ? 5.891 -1.561 6.791 1.00 98.69 199 MET A CA 1
ATOM 1556 C C . MET A 1 199 ? 6.662 -2.725 7.396 1.00 98.69 199 MET A C 1
ATOM 1558 O O . MET A 1 199 ? 6.263 -3.282 8.413 1.00 98.69 199 MET A O 1
ATOM 1562 N N . ALA A 1 200 ? 7.795 -3.057 6.791 1.00 98.62 200 ALA A N 1
ATOM 1563 C CA . ALA A 1 200 ? 8.778 -3.975 7.354 1.00 98.62 200 ALA A CA 1
ATOM 1564 C C . ALA A 1 200 ? 10.143 -3.706 6.719 1.00 98.62 200 ALA A C 1
ATOM 1566 O O . ALA A 1 200 ? 10.220 -3.057 5.674 1.00 98.62 200 ALA A O 1
ATOM 1567 N N . THR A 1 201 ? 11.228 -4.206 7.307 1.00 98.62 201 THR A N 1
ATOM 1568 C CA . THR A 1 201 ? 12.519 -4.213 6.600 1.00 98.62 201 THR A CA 1
ATOM 1569 C C . THR A 1 201 ? 12.447 -5.132 5.380 1.00 98.62 201 THR A C 1
ATOM 1571 O O . THR A 1 201 ? 11.664 -6.087 5.356 1.00 98.62 201 THR A O 1
ATOM 1574 N N . ALA A 1 202 ? 13.264 -4.876 4.356 1.00 97.56 202 ALA A N 1
ATOM 1575 C CA . ALA A 1 202 ? 13.312 -5.751 3.183 1.00 97.56 202 ALA A CA 1
ATOM 1576 C C . ALA A 1 202 ? 13.728 -7.184 3.566 1.00 97.56 202 ALA A C 1
ATOM 1578 O O . ALA A 1 202 ? 13.206 -8.145 3.008 1.00 97.56 202 ALA A O 1
ATOM 1579 N N . GLU A 1 203 ? 14.608 -7.339 4.562 1.00 97.25 203 GLU A N 1
ATOM 1580 C CA . GLU A 1 203 ? 14.951 -8.654 5.122 1.00 97.25 203 GLU A CA 1
ATOM 1581 C C . GLU A 1 203 ? 13.729 -9.365 5.712 1.00 97.25 203 GLU A C 1
ATOM 1583 O O . GLU A 1 203 ? 13.489 -10.526 5.389 1.00 97.25 203 GLU A O 1
ATOM 1588 N N . THR A 1 204 ? 12.914 -8.656 6.501 1.00 98.38 204 THR A N 1
ATOM 1589 C CA . THR A 1 204 ? 11.687 -9.218 7.085 1.00 98.38 204 THR A CA 1
ATOM 1590 C C . THR A 1 204 ? 10.710 -9.647 5.995 1.00 98.38 204 THR A C 1
ATOM 1592 O O . THR A 1 204 ? 10.174 -10.749 6.060 1.00 98.38 204 THR A O 1
ATOM 1595 N N . TRP A 1 205 ? 10.516 -8.833 4.953 1.00 98.19 205 TRP A N 1
ATOM 1596 C CA . TRP A 1 205 ? 9.689 -9.221 3.808 1.00 98.19 205 TRP A CA 1
ATOM 1597 C C . TRP A 1 205 ? 10.182 -10.518 3.163 1.00 98.19 205 TRP A C 1
ATOM 1599 O O . TRP A 1 205 ? 9.397 -11.445 2.975 1.00 98.19 205 TRP A O 1
ATOM 1609 N N . LEU A 1 206 ? 11.477 -10.613 2.854 1.00 97.25 206 LEU A N 1
ATOM 1610 C CA . LEU A 1 206 ? 12.051 -11.803 2.222 1.00 97.25 206 LEU A CA 1
ATOM 1611 C C . LEU A 1 206 ? 11.952 -13.045 3.121 1.00 97.25 206 LEU A C 1
ATOM 1613 O O . LEU A 1 206 ? 11.683 -14.136 2.619 1.00 97.25 206 LEU A O 1
ATOM 1617 N N . ASP A 1 207 ? 12.142 -12.894 4.432 1.00 97.81 207 ASP A N 1
ATOM 1618 C CA . ASP A 1 207 ? 11.960 -13.968 5.412 1.00 97.81 207 ASP A CA 1
ATOM 1619 C C . ASP A 1 207 ? 10.511 -14.476 5.427 1.00 97.81 207 ASP A C 1
ATOM 1621 O O . ASP A 1 207 ? 10.268 -15.684 5.397 1.00 97.81 207 ASP A O 1
ATOM 1625 N N . GLU A 1 208 ? 9.538 -13.568 5.421 1.00 98.12 208 GLU A N 1
ATOM 1626 C CA . GLU A 1 208 ? 8.117 -13.912 5.434 1.00 98.12 208 GLU A CA 1
ATOM 1627 C C . GLU A 1 208 ? 7.674 -14.549 4.107 1.00 98.12 208 GLU A C 1
ATOM 1629 O O . GLU A 1 208 ? 6.957 -15.552 4.124 1.00 98.12 208 GLU A O 1
ATOM 1634 N N . PHE A 1 209 ? 8.184 -14.080 2.960 1.00 98.31 209 PHE A N 1
ATOM 1635 C CA . PHE A 1 209 ? 8.003 -14.766 1.675 1.00 98.31 209 PHE A CA 1
ATOM 1636 C C . PHE A 1 209 ? 8.623 -16.170 1.684 1.00 98.31 209 PHE A C 1
ATOM 1638 O O . PHE A 1 209 ? 7.970 -17.111 1.232 1.00 98.31 209 PHE A O 1
ATOM 1645 N N . ARG A 1 210 ? 9.828 -16.360 2.246 1.00 97.75 210 ARG A N 1
ATOM 1646 C CA . ARG A 1 210 ? 10.440 -17.698 2.398 1.00 97.75 210 ARG A CA 1
ATOM 1647 C C . ARG A 1 210 ? 9.573 -18.643 3.223 1.00 97.75 210 ARG A C 1
ATOM 1649 O O . ARG A 1 210 ? 9.482 -19.823 2.895 1.00 97.75 210 ARG A O 1
ATOM 1656 N N . ASN A 1 211 ? 8.931 -18.138 4.270 1.00 97.75 211 ASN A N 1
ATOM 1657 C CA . ASN A 1 211 ? 8.129 -18.961 5.172 1.00 97.75 211 ASN A CA 1
ATOM 1658 C C . ASN A 1 211 ? 6.723 -19.262 4.632 1.00 97.75 211 ASN A C 1
ATOM 1660 O O . ASN A 1 211 ? 6.214 -20.364 4.843 1.00 97.75 211 ASN A O 1
ATOM 1664 N N . HIS A 1 212 ? 6.089 -18.303 3.950 1.00 97.75 212 HIS A N 1
ATOM 1665 C CA . HIS A 1 212 ? 4.654 -18.360 3.641 1.00 97.75 212 HIS A CA 1
ATOM 1666 C C . HIS A 1 212 ? 4.320 -18.441 2.146 1.00 97.75 212 HIS A C 1
ATOM 1668 O O . HIS A 1 212 ? 3.250 -18.942 1.793 1.00 97.75 212 HIS A O 1
ATOM 1674 N N . ALA A 1 213 ? 5.240 -18.035 1.269 1.00 97.31 213 ALA A N 1
ATOM 1675 C CA . ALA A 1 213 ? 5.104 -18.135 -0.184 1.00 97.31 213 ALA A CA 1
ATOM 1676 C C . ALA A 1 213 ? 6.437 -18.515 -0.880 1.00 97.31 213 ALA A C 1
ATOM 1678 O O . ALA A 1 213 ? 6.843 -17.860 -1.846 1.00 97.31 213 ALA A O 1
ATOM 1679 N N . PRO A 1 214 ? 7.127 -19.595 -0.444 1.00 97.44 214 PRO A N 1
ATOM 1680 C CA . PRO A 1 214 ? 8.453 -19.953 -0.960 1.00 97.44 214 PRO A CA 1
ATOM 1681 C C . PRO A 1 214 ? 8.455 -20.240 -2.462 1.00 97.44 214 PRO A C 1
ATOM 1683 O O . PRO A 1 214 ? 9.438 -19.960 -3.140 1.00 97.44 214 PRO A O 1
ATOM 1686 N N . GLY A 1 215 ? 7.353 -20.779 -2.997 1.00 97.00 215 GLY A N 1
ATOM 1687 C CA . GLY A 1 215 ? 7.214 -21.039 -4.429 1.00 97.00 215 GLY A CA 1
ATOM 1688 C C . GLY A 1 215 ? 7.268 -19.760 -5.264 1.00 97.00 215 GLY A C 1
ATOM 1689 O O . GLY A 1 215 ? 7.929 -19.747 -6.297 1.00 97.00 215 GLY A O 1
ATOM 1690 N N . LEU A 1 216 ? 6.639 -18.678 -4.792 1.00 97.12 216 LEU A N 1
ATOM 1691 C CA . LEU A 1 216 ? 6.682 -17.380 -5.464 1.00 97.12 216 LEU A CA 1
ATOM 1692 C C . LEU A 1 216 ? 8.103 -16.806 -5.430 1.00 97.12 216 LEU A C 1
ATOM 1694 O O . LEU A 1 216 ? 8.629 -16.427 -6.474 1.00 97.12 216 LEU A O 1
ATOM 1698 N N . LEU A 1 217 ? 8.751 -16.812 -4.261 1.00 97.12 217 LEU A N 1
ATOM 1699 C CA . LEU A 1 217 ? 10.125 -16.326 -4.117 1.00 97.12 217 LEU A CA 1
ATOM 1700 C C . LEU A 1 217 ? 11.122 -17.091 -4.994 1.00 97.12 217 LEU A C 1
ATOM 1702 O O . LEU A 1 217 ? 11.922 -16.473 -5.695 1.00 97.12 217 LEU A O 1
ATOM 1706 N N . ALA A 1 218 ? 11.033 -18.421 -5.014 1.00 95.50 218 ALA A N 1
ATOM 1707 C CA . ALA A 1 218 ? 11.943 -19.264 -5.778 1.00 95.50 218 ALA A CA 1
ATOM 1708 C C . ALA A 1 218 ? 11.919 -18.952 -7.283 1.00 95.50 218 ALA A C 1
ATOM 1710 O O . ALA A 1 218 ? 12.947 -19.069 -7.947 1.00 95.50 218 ALA A O 1
ATOM 1711 N N . VAL A 1 219 ? 10.777 -18.537 -7.846 1.00 95.19 219 VAL A N 1
ATOM 1712 C CA . VAL A 1 219 ? 10.702 -18.149 -9.26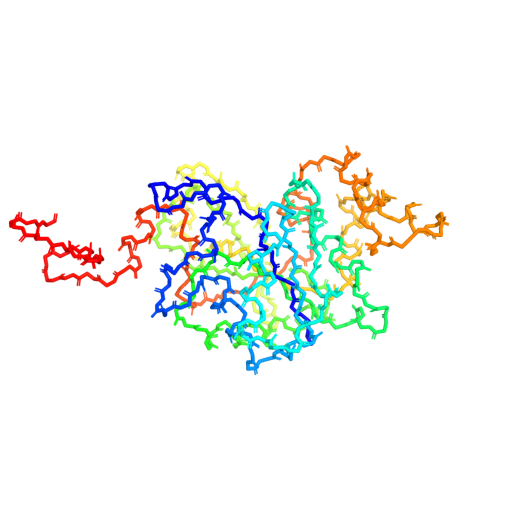7 1.00 95.19 219 VAL A CA 1
ATOM 1713 C C . VAL A 1 219 ? 11.567 -16.917 -9.550 1.00 95.19 219 VAL A C 1
ATOM 1715 O O . VAL A 1 219 ? 12.263 -16.887 -10.566 1.00 95.19 219 VAL A O 1
ATOM 1718 N N . PHE A 1 220 ? 11.571 -15.928 -8.652 1.00 94.50 220 PHE A N 1
ATOM 1719 C CA . PHE A 1 220 ? 12.410 -14.737 -8.794 1.00 94.50 220 PHE A CA 1
ATOM 1720 C C . PHE A 1 220 ? 13.894 -15.039 -8.540 1.00 94.50 220 PHE A C 1
ATOM 1722 O O . PHE A 1 220 ? 14.742 -14.592 -9.310 1.00 94.50 220 PHE A O 1
ATOM 1729 N N . GLU A 1 221 ? 14.217 -15.827 -7.511 1.00 90.56 221 GLU A N 1
ATOM 1730 C CA . GLU A 1 221 ? 15.606 -16.196 -7.188 1.00 90.56 221 GLU A CA 1
ATOM 1731 C C . GLU A 1 221 ? 16.247 -17.077 -8.273 1.00 90.56 221 GLU A C 1
ATOM 1733 O O . GLU A 1 221 ? 17.400 -16.880 -8.645 1.00 90.56 221 GLU A O 1
ATOM 1738 N N . ASN A 1 222 ? 15.506 -18.020 -8.860 1.00 88.25 222 ASN A N 1
ATOM 1739 C CA . ASN A 1 222 ? 16.042 -18.847 -9.945 1.00 88.25 222 ASN A CA 1
ATOM 1740 C C . ASN A 1 222 ? 16.361 -18.023 -11.200 1.00 88.25 222 ASN A C 1
ATOM 1742 O O . ASN A 1 222 ? 17.289 -18.351 -11.936 1.00 88.25 222 ASN A O 1
ATOM 1746 N N . ALA A 1 223 ? 15.617 -16.941 -11.447 1.00 83.88 223 ALA A N 1
ATOM 1747 C CA . ALA A 1 223 ? 15.904 -16.057 -12.566 1.00 83.88 223 ALA A CA 1
ATOM 1748 C C . ALA A 1 223 ? 17.233 -15.304 -12.379 1.00 83.88 223 ALA A C 1
ATOM 1750 O O . ALA A 1 223 ? 17.964 -15.152 -13.355 1.00 83.88 223 ALA A O 1
ATOM 1751 N N . THR A 1 224 ? 17.584 -14.890 -11.155 1.00 75.75 224 THR A N 1
ATOM 1752 C CA . THR A 1 224 ? 18.843 -14.170 -10.883 1.00 75.75 224 THR A CA 1
ATOM 1753 C C . THR A 1 224 ? 20.073 -15.070 -10.932 1.00 75.75 224 THR A C 1
ATOM 1755 O O . THR A 1 224 ? 21.125 -14.641 -11.405 1.00 75.75 224 THR A O 1
ATOM 1758 N N . VAL A 1 225 ? 19.947 -16.335 -10.514 1.00 63.19 225 VAL A N 1
ATOM 1759 C CA . VAL A 1 225 ? 21.039 -17.329 -10.553 1.00 63.19 225 VAL A CA 1
ATOM 1760 C C . VAL A 1 225 ? 21.529 -17.602 -11.981 1.00 63.19 225 VAL A C 1
ATOM 1762 O O . VAL A 1 225 ? 22.715 -17.856 -12.187 1.00 63.19 225 VAL A O 1
ATOM 1765 N N . ASP A 1 226 ? 20.658 -17.461 -12.983 1.00 59.50 226 ASP A N 1
ATOM 1766 C CA . ASP A 1 226 ? 21.010 -17.589 -14.404 1.00 59.50 226 ASP A CA 1
ATOM 1767 C C . ASP A 1 226 ? 21.829 -16.396 -14.953 1.00 59.50 226 ASP A C 1
ATOM 1769 O O . ASP A 1 226 ? 22.065 -16.313 -16.161 1.00 59.50 226 ASP A O 1
ATOM 1773 N N . GLY A 1 227 ? 22.236 -15.446 -14.101 1.00 57.88 227 GLY A N 1
ATOM 1774 C CA . GLY A 1 227 ? 22.925 -14.217 -14.506 1.00 57.88 227 GLY A CA 1
ATOM 1775 C C . GLY A 1 227 ? 22.001 -13.195 -15.170 1.00 57.88 227 GLY A C 1
ATOM 1776 O O . GLY A 1 227 ? 22.477 -12.311 -15.879 1.00 57.88 227 GLY A O 1
ATOM 1777 N N . LYS A 1 228 ? 20.683 -13.335 -14.982 1.00 65.44 228 LYS A N 1
ATOM 1778 C CA . LYS A 1 228 ? 19.682 -12.403 -15.504 1.00 65.44 228 LYS A CA 1
ATOM 1779 C C . LYS A 1 228 ? 19.368 -11.344 -14.455 1.00 65.44 228 LYS A C 1
ATOM 1781 O O . LYS A 1 228 ? 19.183 -11.654 -13.280 1.00 65.44 228 LYS A O 1
ATOM 1786 N N . GLU A 1 229 ? 19.262 -10.097 -14.884 1.00 82.31 229 GLU A N 1
ATOM 1787 C CA . GLU A 1 229 ? 18.936 -8.988 -13.994 1.00 82.31 229 GLU A CA 1
ATOM 1788 C C . GLU A 1 229 ? 17.417 -8.860 -13.850 1.00 82.31 229 GLU A C 1
ATOM 1790 O O . GLU A 1 229 ? 16.687 -8.879 -14.837 1.00 82.31 229 GLU A O 1
ATOM 1795 N N . LEU A 1 230 ? 16.919 -8.684 -12.623 1.00 85.94 230 LEU A N 1
ATOM 1796 C CA . LEU A 1 230 ? 15.494 -8.402 -12.373 1.00 85.94 230 LEU A CA 1
ATOM 1797 C C . LEU A 1 230 ? 15.072 -6.986 -12.814 1.00 85.94 230 LEU A C 1
ATOM 1799 O O . LEU A 1 230 ? 13.905 -6.625 -12.675 1.00 85.94 230 LEU A O 1
ATOM 1803 N N . ALA A 1 231 ? 16.014 -6.210 -13.353 1.00 85.00 231 ALA A N 1
ATOM 1804 C CA . ALA A 1 231 ? 15.765 -4.983 -14.096 1.00 85.00 231 ALA A CA 1
ATOM 1805 C C . ALA A 1 231 ? 15.465 -5.241 -15.590 1.00 85.00 231 ALA A C 1
ATOM 1807 O O . ALA A 1 231 ? 14.971 -4.343 -16.265 1.00 85.00 231 ALA A O 1
ATOM 1808 N N . ASP A 1 232 ? 15.732 -6.445 -16.122 1.00 90.62 232 ASP A N 1
ATOM 1809 C CA . ASP A 1 232 ? 15.454 -6.789 -17.523 1.00 90.62 232 ASP A CA 1
ATOM 1810 C C . ASP A 1 232 ? 13.945 -7.055 -17.732 1.00 90.62 232 ASP A C 1
ATOM 1812 O O . ASP A 1 232 ? 13.402 -8.036 -17.195 1.00 90.62 232 ASP A O 1
ATOM 1816 N N . PRO A 1 233 ? 13.251 -6.247 -18.561 1.00 91.06 233 PRO A N 1
ATOM 1817 C CA . PRO A 1 233 ? 11.821 -6.408 -18.817 1.00 91.06 233 PRO A CA 1
ATOM 1818 C C . PRO A 1 233 ? 11.436 -7.786 -19.370 1.00 91.06 233 PRO A C 1
ATOM 1820 O O . PRO A 1 233 ? 10.352 -8.294 -19.079 1.00 91.06 233 PRO A O 1
ATOM 1823 N N . GLU A 1 234 ? 12.303 -8.428 -20.156 1.00 91.88 234 GLU A N 1
ATOM 1824 C CA . GLU A 1 234 ? 12.027 -9.736 -20.754 1.00 91.88 234 GLU A CA 1
ATOM 1825 C C . GLU A 1 234 ? 12.095 -10.865 -19.716 1.00 91.88 234 GLU A C 1
ATOM 1827 O O . GLU A 1 234 ? 11.347 -11.847 -19.790 1.00 91.88 234 GLU A O 1
ATOM 1832 N N . VAL A 1 235 ? 12.967 -10.718 -18.719 1.00 93.44 235 VAL A N 1
ATOM 1833 C CA . VAL A 1 235 ? 13.093 -11.642 -17.586 1.00 93.44 235 VAL A CA 1
ATOM 1834 C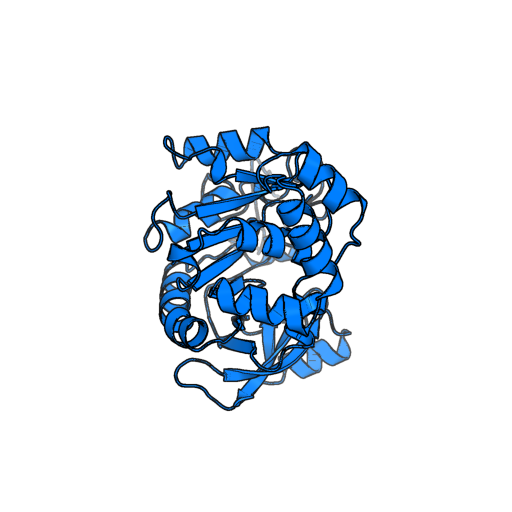 C . VAL A 1 235 ? 11.863 -11.530 -16.698 1.00 93.44 235 VAL A C 1
ATOM 1836 O O . VAL A 1 235 ? 11.210 -12.540 -16.423 1.00 93.44 235 VAL A O 1
ATOM 1839 N N . ILE A 1 236 ? 11.485 -10.302 -16.339 1.00 95.06 236 ILE A N 1
ATOM 1840 C CA . ILE A 1 236 ? 10.286 -10.032 -15.542 1.00 95.06 236 ILE A CA 1
ATOM 1841 C C . ILE A 1 236 ? 9.027 -10.517 -16.259 1.00 95.06 236 ILE A C 1
ATOM 1843 O O . ILE A 1 236 ? 8.187 -11.179 -15.648 1.00 95.06 236 ILE A O 1
ATOM 1847 N N . ARG A 1 237 ? 8.917 -10.308 -17.575 1.00 95.62 237 ARG A N 1
ATOM 1848 C CA . ARG A 1 237 ? 7.798 -10.828 -18.373 1.00 95.62 237 ARG A CA 1
ATOM 1849 C C . ARG A 1 237 ? 7.660 -12.343 -18.275 1.00 95.62 237 ARG A C 1
ATOM 1851 O O . ARG A 1 237 ? 6.544 -12.828 -18.100 1.00 95.62 237 ARG A O 1
ATOM 1858 N N . LYS A 1 238 ? 8.761 -13.094 -18.351 1.00 95.06 238 LYS A N 1
ATOM 1859 C CA . LYS A 1 238 ? 8.739 -14.560 -18.204 1.00 95.06 238 LYS A CA 1
ATOM 1860 C C . LYS A 1 238 ? 8.323 -14.990 -16.799 1.00 95.06 238 LYS A C 1
ATOM 1862 O O . LYS A 1 238 ? 7.492 -15.888 -16.674 1.00 95.06 238 LYS A O 1
ATOM 1867 N N . ILE A 1 239 ? 8.841 -14.326 -15.764 1.00 95.81 239 ILE A N 1
ATOM 1868 C CA . ILE A 1 239 ? 8.448 -14.577 -14.369 1.00 95.81 239 ILE A CA 1
ATOM 1869 C C . ILE A 1 239 ? 6.938 -14.371 -14.212 1.00 95.81 239 ILE A C 1
ATOM 1871 O O . ILE A 1 239 ? 6.225 -15.308 -13.858 1.00 95.81 239 ILE A O 1
ATOM 1875 N N . TYR A 1 240 ? 6.423 -13.201 -14.589 1.00 96.62 240 TYR A N 1
ATOM 1876 C CA . TYR A 1 240 ? 5.004 -12.852 -14.459 1.00 96.62 240 TYR A CA 1
ATOM 1877 C C . TYR A 1 240 ? 4.063 -13.757 -15.276 1.00 96.62 240 TYR A C 1
ATOM 1879 O O . TYR A 1 240 ? 2.901 -13.955 -14.909 1.00 96.62 240 TYR A O 1
ATOM 1887 N N . GLN A 1 241 ? 4.547 -14.342 -16.377 1.00 96.62 241 GLN A N 1
ATOM 1888 C CA . GLN A 1 241 ? 3.810 -15.349 -17.146 1.00 96.62 241 GLN A CA 1
ATOM 1889 C C . GLN A 1 241 ? 3.707 -16.699 -16.424 1.00 96.62 241 GLN A C 1
ATOM 1891 O O . GLN A 1 241 ? 2.720 -17.402 -16.627 1.00 96.62 241 GLN A O 1
ATOM 1896 N N . SER A 1 242 ? 4.692 -17.045 -15.593 1.00 96.00 242 SER A N 1
ATOM 1897 C CA . SER A 1 242 ? 4.766 -18.326 -14.874 1.00 96.00 242 SER A CA 1
ATOM 1898 C C . SER A 1 242 ? 4.125 -18.341 -13.485 1.00 96.00 242 SER A C 1
ATOM 1900 O O . SER A 1 242 ? 3.864 -19.422 -12.965 1.00 96.00 242 SER A O 1
ATOM 1902 N N . ILE A 1 243 ? 3.876 -17.174 -12.885 1.00 96.69 243 ILE A N 1
ATOM 1903 C CA . ILE A 1 243 ? 3.303 -17.066 -11.537 1.00 96.69 243 ILE A CA 1
ATOM 1904 C C . ILE A 1 243 ? 1.787 -16.870 -11.577 1.00 96.69 243 ILE A C 1
ATOM 1906 O O . ILE A 1 243 ? 1.230 -16.281 -12.511 1.00 96.69 243 ILE A O 1
ATOM 1910 N N . GLU A 1 244 ? 1.130 -17.345 -10.526 1.00 95.75 244 GLU A N 1
ATOM 1911 C CA . GLU A 1 244 ? -0.286 -17.097 -10.279 1.00 95.75 244 GLU A CA 1
ATOM 1912 C C . GLU A 1 244 ? -0.502 -15.708 -9.662 1.00 95.75 244 GLU A C 1
ATOM 1914 O O . GLU A 1 244 ? 0.435 -15.044 -9.217 1.00 95.75 244 GLU A O 1
ATOM 1919 N N . SER A 1 245 ? -1.749 -15.242 -9.692 1.00 95.81 245 SER A N 1
ATOM 1920 C CA . SER A 1 245 ? -2.130 -13.987 -9.047 1.00 95.81 245 SER A CA 1
ATOM 1921 C C . SER A 1 245 ? -2.416 -14.236 -7.570 1.00 95.81 245 SER A C 1
ATOM 1923 O O . SER A 1 245 ? -3.241 -15.093 -7.269 1.00 95.81 245 SER A O 1
ATOM 1925 N N . ASP A 1 246 ? -1.828 -13.442 -6.674 1.00 95.75 246 ASP A N 1
ATOM 1926 C CA . ASP A 1 246 ? -2.059 -13.552 -5.226 1.00 95.75 246 ASP A CA 1
ATOM 1927 C C . ASP A 1 246 ? -1.918 -12.188 -4.524 1.00 95.75 246 ASP A C 1
ATOM 1929 O O . ASP A 1 246 ? -1.126 -11.341 -4.953 1.00 95.75 246 ASP A O 1
ATOM 1933 N N . SER A 1 247 ? -2.705 -11.940 -3.474 1.00 94.62 247 SER A N 1
ATOM 1934 C CA . SER A 1 247 ? -2.588 -10.708 -2.678 1.00 94.62 247 SER A CA 1
ATOM 1935 C C . SER A 1 247 ? -1.649 -10.912 -1.498 1.00 94.62 247 SER A C 1
ATOM 1937 O O . SER A 1 247 ? -1.466 -12.024 -1.013 1.00 94.62 247 SER A O 1
ATOM 1939 N N . ILE A 1 248 ? -1.050 -9.831 -1.009 1.00 95.19 248 ILE A N 1
ATOM 1940 C CA . ILE A 1 248 ? -0.175 -9.879 0.165 1.00 95.19 248 ILE A CA 1
ATOM 1941 C C . ILE A 1 248 ? -0.916 -10.331 1.428 1.00 95.19 248 ILE A C 1
ATOM 1943 O O . ILE A 1 248 ? -0.331 -11.011 2.273 1.00 95.19 248 ILE A O 1
ATOM 1947 N N . ASP A 1 249 ? -2.207 -10.007 1.514 1.00 92.56 249 ASP A N 1
ATOM 1948 C CA . ASP A 1 249 ? -3.085 -10.370 2.622 1.00 92.56 249 ASP A CA 1
ATOM 1949 C C . ASP A 1 249 ? -3.182 -11.898 2.752 1.00 92.56 249 ASP A C 1
ATOM 1951 O O . ASP A 1 249 ? -2.835 -12.452 3.795 1.00 92.56 249 ASP A O 1
ATOM 1955 N N . TYR A 1 250 ? -3.510 -12.591 1.654 1.00 92.38 250 TYR A N 1
ATOM 1956 C CA . TYR A 1 250 ? -3.577 -14.057 1.614 1.00 92.38 250 TYR A CA 1
ATOM 1957 C C . TYR A 1 250 ? -2.198 -14.723 1.593 1.00 92.38 250 TYR A C 1
ATOM 1959 O O . TYR A 1 250 ? -1.990 -15.778 2.206 1.00 92.38 250 TYR A O 1
ATOM 1967 N N . ALA A 1 251 ? -1.236 -14.150 0.867 1.00 94.44 251 ALA A N 1
ATOM 1968 C CA . ALA A 1 251 ? 0.087 -14.740 0.716 1.00 94.44 251 ALA A CA 1
ATOM 1969 C C . ALA A 1 251 ? 0.827 -14.788 2.058 1.00 94.44 251 ALA A C 1
ATOM 1971 O O . ALA A 1 251 ? 1.403 -15.829 2.384 1.00 94.44 251 ALA A O 1
ATOM 1972 N N . LEU A 1 252 ? 0.784 -13.693 2.829 1.00 94.81 252 LEU A N 1
ATOM 1973 C CA . LEU A 1 252 ? 1.586 -13.494 4.038 1.00 94.81 252 LEU A CA 1
ATOM 1974 C C . LEU A 1 252 ? 0.740 -13.147 5.272 1.00 94.81 252 LEU A C 1
ATOM 1976 O O . LEU A 1 252 ? 0.871 -13.839 6.281 1.00 94.81 252 LEU A O 1
ATOM 1980 N N . LEU A 1 253 ? -0.088 -12.095 5.235 1.00 91.69 253 LEU A N 1
ATOM 1981 C CA . LEU A 1 253 ? -0.634 -11.487 6.465 1.00 91.69 253 LEU A CA 1
ATOM 1982 C C . LEU A 1 253 ? -1.550 -12.422 7.262 1.00 91.69 253 LEU A C 1
ATOM 1984 O O . LEU A 1 253 ? -1.405 -12.499 8.478 1.00 91.69 253 LEU A O 1
ATOM 1988 N N . GLU A 1 254 ? -2.416 -13.189 6.599 1.00 90.88 254 GLU A N 1
ATOM 1989 C CA . GLU A 1 254 ? -3.280 -14.182 7.261 1.00 90.88 254 GLU A CA 1
ATOM 1990 C C . GLU A 1 254 ? -2.498 -15.359 7.873 1.00 90.88 254 GLU A C 1
ATOM 1992 O O . GLU A 1 254 ? -2.991 -16.066 8.752 1.00 90.88 254 GLU A O 1
ATOM 1997 N N . LYS A 1 255 ? -1.268 -15.604 7.408 1.00 94.00 255 LYS A N 1
ATOM 1998 C CA . LYS A 1 255 ? -0.457 -16.773 7.791 1.00 94.00 255 LYS A CA 1
ATOM 1999 C C . LYS A 1 255 ? 0.650 -16.429 8.785 1.00 94.00 255 LYS A C 1
ATOM 2001 O O . LYS A 1 255 ? 1.118 -17.309 9.518 1.00 94.00 255 LYS A O 1
ATOM 2006 N N . SER A 1 256 ? 1.103 -15.180 8.779 1.00 95.31 256 SER A N 1
ATOM 2007 C CA . SER A 1 256 ? 2.244 -14.725 9.560 1.00 95.31 256 SER A CA 1
ATOM 2008 C C . SER A 1 256 ? 1.914 -14.614 11.046 1.00 95.31 256 SER A C 1
ATOM 2010 O O . SER A 1 256 ? 0.852 -14.160 11.460 1.00 95.31 256 SER A O 1
ATOM 2012 N N . LYS A 1 257 ? 2.884 -14.987 11.886 1.00 94.19 257 LYS A N 1
ATOM 2013 C CA . LYS A 1 257 ? 2.814 -14.809 13.350 1.00 94.19 257 LYS A CA 1
ATOM 2014 C C . LYS A 1 257 ? 3.512 -13.536 13.831 1.00 94.19 257 LYS A C 1
ATOM 2016 O O . LYS A 1 257 ? 3.603 -13.322 15.046 1.00 94.19 257 LYS A O 1
ATOM 2021 N N . ARG A 1 258 ? 4.048 -12.742 12.900 1.00 95.69 258 ARG A N 1
ATOM 2022 C CA . ARG A 1 258 ? 4.852 -11.536 13.140 1.00 95.69 258 ARG A CA 1
ATOM 2023 C C . ARG A 1 258 ? 4.160 -10.282 12.611 1.00 95.69 258 ARG A C 1
ATOM 2025 O O . ARG A 1 258 ? 4.827 -9.313 12.271 1.00 95.69 258 ARG A O 1
ATOM 2032 N N . VAL A 1 259 ? 2.831 -10.285 12.558 1.00 97.88 259 VAL A N 1
ATOM 2033 C CA . VAL A 1 259 ? 2.066 -9.103 12.159 1.00 97.88 259 VAL A CA 1
ATOM 2034 C C . VAL A 1 259 ? 1.767 -8.241 13.383 1.00 97.88 259 VAL A C 1
ATOM 2036 O O . VAL A 1 259 ? 1.341 -8.745 14.428 1.00 97.88 259 VAL A O 1
ATOM 2039 N N . ALA A 1 260 ? 1.994 -6.940 13.251 1.00 98.31 260 ALA A N 1
ATOM 2040 C CA . ALA A 1 260 ? 1.604 -5.929 14.224 1.00 98.31 260 ALA A CA 1
ATOM 2041 C C . ALA A 1 260 ? 0.659 -4.921 13.568 1.00 98.31 260 ALA A C 1
ATOM 2043 O O . ALA A 1 260 ? 0.801 -4.619 12.389 1.00 98.31 260 ALA A O 1
ATOM 2044 N N . VAL A 1 261 ? -0.290 -4.389 14.327 1.00 98.19 261 VAL A N 1
ATOM 2045 C CA . VAL A 1 261 ? -1.217 -3.349 13.886 1.00 98.19 261 VAL A CA 1
ATOM 2046 C C . VAL A 1 261 ? -1.016 -2.087 14.705 1.00 98.19 261 VAL A C 1
ATOM 2048 O O . VAL A 1 261 ? -0.966 -2.123 15.937 1.00 98.19 261 VAL A O 1
ATOM 2051 N N . LEU A 1 262 ? -0.924 -0.958 14.009 1.00 97.88 262 LEU A N 1
ATOM 2052 C CA . LEU A 1 262 ? -0.915 0.366 14.608 1.00 97.88 262 LEU A CA 1
ATOM 2053 C C . LEU A 1 262 ? -2.244 1.061 14.277 1.00 97.88 262 LEU A C 1
ATOM 2055 O O . LEU A 1 262 ? -2.461 1.435 13.121 1.00 97.88 262 LEU A O 1
ATOM 2059 N N . PRO A 1 263 ? -3.158 1.212 15.255 1.00 96.38 263 PRO A N 1
ATOM 2060 C CA . PRO A 1 263 ? -4.383 1.971 15.053 1.00 96.38 263 PRO A CA 1
ATOM 2061 C C . PRO A 1 263 ? -4.060 3.435 14.759 1.00 96.38 263 PRO A C 1
ATOM 2063 O O . PRO A 1 263 ? -3.304 4.066 15.500 1.00 96.38 263 PRO A O 1
ATOM 2066 N N . VAL A 1 264 ? -4.634 3.979 13.691 1.00 97.06 264 VAL A N 1
ATOM 2067 C CA . VAL A 1 264 ? -4.397 5.356 13.259 1.00 97.06 264 VAL A CA 1
ATOM 2068 C C . VAL A 1 264 ? -5.702 6.000 12.807 1.00 97.06 264 VAL A C 1
ATOM 2070 O O . VAL A 1 264 ? -6.497 5.405 12.083 1.00 97.06 264 VAL A O 1
ATOM 2073 N N . ASP A 1 265 ? -5.912 7.241 13.232 1.00 95.31 265 ASP A N 1
ATOM 2074 C CA . ASP A 1 265 ? -6.986 8.091 12.733 1.00 95.31 265 ASP A CA 1
ATOM 2075 C C . ASP A 1 265 ? -6.387 9.102 11.755 1.00 95.31 265 ASP A C 1
ATOM 2077 O O . ASP A 1 265 ? -5.859 10.133 12.160 1.00 95.31 265 ASP A O 1
ATOM 2081 N N . MET A 1 266 ? -6.374 8.755 10.469 1.00 95.38 266 MET A N 1
ATOM 2082 C CA . MET A 1 266 ? -5.787 9.581 9.404 1.00 95.38 266 MET A CA 1
ATOM 2083 C C . MET A 1 266 ? -6.824 10.037 8.368 1.00 95.38 266 MET A C 1
ATOM 2085 O O . MET A 1 266 ? -6.459 10.397 7.247 1.00 95.38 266 MET A O 1
ATOM 2089 N N . GLU A 1 267 ? -8.116 9.985 8.723 1.00 93.62 267 GLU A N 1
ATOM 2090 C CA . GLU A 1 267 ? -9.230 10.295 7.814 1.00 93.62 267 GLU A CA 1
ATOM 2091 C C . GLU A 1 267 ? -9.089 9.564 6.461 1.00 93.62 267 GLU A C 1
ATOM 2093 O O . GLU A 1 267 ? -9.056 10.168 5.383 1.00 93.62 267 GLU A O 1
ATOM 2098 N N . TRP A 1 268 ? -8.911 8.243 6.544 1.00 95.25 268 TRP A N 1
ATOM 2099 C CA . TRP A 1 268 ? -8.611 7.370 5.412 1.00 95.25 268 TRP A CA 1
ATOM 2100 C C . TRP A 1 268 ? -9.867 6.932 4.651 1.00 95.25 268 TRP A C 1
ATOM 2102 O O . TRP A 1 268 ? -10.902 6.630 5.245 1.00 95.25 268 TRP A O 1
ATOM 2112 N N . SER A 1 269 ? -9.750 6.817 3.328 1.00 92.88 269 SER A N 1
ATOM 2113 C CA . SER A 1 269 ? -10.737 6.154 2.476 1.00 92.88 269 SER A CA 1
ATOM 2114 C C . SER A 1 269 ? -10.075 5.488 1.273 1.00 92.88 269 SER A C 1
ATOM 2116 O O . SER A 1 269 ? -9.223 6.085 0.613 1.00 92.88 269 SER A O 1
ATOM 2118 N N . ASP A 1 270 ? -10.523 4.279 0.931 1.00 90.31 270 ASP A N 1
ATOM 2119 C CA . ASP A 1 270 ? -10.080 3.570 -0.270 1.00 90.31 270 ASP A CA 1
ATOM 2120 C C . ASP A 1 270 ? -10.685 4.140 -1.565 1.00 90.31 270 ASP A C 1
ATOM 2122 O O . ASP A 1 270 ? -10.275 3.746 -2.651 1.00 90.31 270 ASP A O 1
ATOM 2126 N N . LEU A 1 271 ? -11.689 5.025 -1.485 1.00 87.75 271 LEU A N 1
ATOM 2127 C CA . LEU A 1 271 ? -12.460 5.523 -2.633 1.00 87.75 271 LEU A CA 1
ATOM 2128 C C . LEU A 1 271 ? -12.953 4.405 -3.578 1.00 87.75 271 LEU A C 1
ATOM 2130 O O . LEU A 1 271 ? -12.944 4.540 -4.805 1.00 87.75 271 LEU A O 1
ATOM 2134 N N . GLY A 1 272 ? -13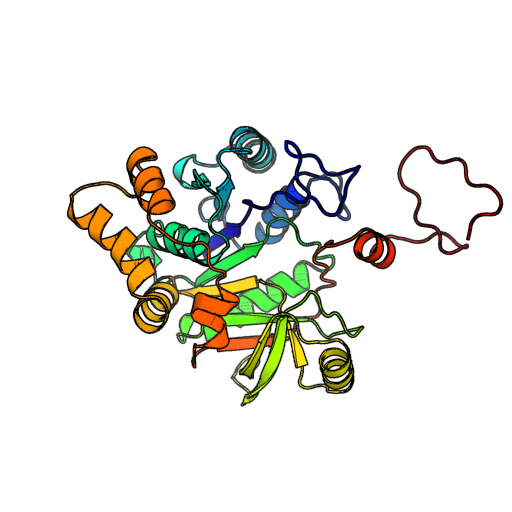.364 3.266 -3.018 1.00 84.62 272 GLY A N 1
ATOM 2135 C CA . GLY A 1 272 ? -13.737 2.067 -3.766 1.00 84.62 272 GLY A CA 1
ATOM 2136 C C . GLY A 1 272 ? -15.069 2.160 -4.516 1.00 84.62 272 GLY A C 1
ATOM 2137 O O . GLY A 1 272 ? -15.337 1.319 -5.377 1.00 84.62 272 GLY A O 1
ATOM 2138 N N . SER A 1 273 ? -15.900 3.162 -4.215 1.00 86.31 273 SER A N 1
ATOM 2139 C CA . SER A 1 273 ? -17.236 3.343 -4.791 1.00 86.31 273 SER A CA 1
ATOM 2140 C C . SER A 1 273 ? -17.659 4.818 -4.845 1.00 86.31 273 SER A C 1
ATOM 2142 O O . SER A 1 273 ? -17.064 5.675 -4.189 1.00 86.31 273 SER A O 1
ATOM 2144 N N . TRP A 1 274 ? -18.722 5.115 -5.601 1.00 88.00 274 TRP A N 1
ATOM 2145 C CA . TRP A 1 274 ? -19.358 6.440 -5.590 1.00 88.00 274 TRP A CA 1
ATOM 2146 C C . TRP A 1 274 ? -19.913 6.816 -4.211 1.00 88.00 274 TRP A C 1
ATOM 2148 O O . TRP A 1 274 ? -19.853 7.985 -3.841 1.00 88.00 274 TRP A O 1
ATOM 2158 N N . GLU A 1 275 ? -20.375 5.832 -3.435 1.00 87.81 275 GLU A N 1
ATOM 2159 C CA . GLU A 1 275 ? -20.791 6.034 -2.045 1.00 87.81 275 GLU A CA 1
ATOM 2160 C C . GLU A 1 275 ? -19.607 6.506 -1.192 1.00 87.81 275 GLU A C 1
ATOM 2162 O O . GLU A 1 275 ? -19.705 7.514 -0.499 1.00 87.81 275 GLU A O 1
ATOM 2167 N N . SER A 1 276 ? -18.440 5.864 -1.324 1.00 87.50 276 SER A N 1
ATOM 2168 C CA . SER A 1 276 ? -17.218 6.277 -0.620 1.00 87.50 276 SER A CA 1
ATOM 2169 C C . SER A 1 276 ? -16.842 7.728 -0.948 1.00 87.50 276 SER A C 1
ATOM 2171 O O . SER A 1 276 ? -16.489 8.486 -0.048 1.00 87.50 276 SER A O 1
ATOM 2173 N N . ILE A 1 277 ? -16.968 8.139 -2.218 1.00 88.38 277 ILE A N 1
ATOM 2174 C CA . ILE A 1 277 ? -16.741 9.530 -2.644 1.00 88.38 277 ILE A CA 1
ATOM 2175 C C . ILE A 1 277 ? -17.759 10.470 -1.993 1.00 88.38 277 ILE A C 1
ATOM 2177 O O . ILE A 1 277 ? -17.369 11.513 -1.469 1.00 88.38 277 ILE A O 1
ATOM 2181 N N . TYR A 1 278 ? -19.047 10.121 -2.006 1.00 89.88 278 TYR A N 1
ATOM 2182 C CA . TYR A 1 278 ? -20.094 10.926 -1.380 1.00 89.88 278 TYR A CA 1
ATOM 2183 C C . TYR A 1 278 ? -19.823 11.135 0.114 1.00 89.88 278 TYR A C 1
ATOM 2185 O O . TYR A 1 278 ? -19.906 12.261 0.609 1.00 89.88 278 TYR A O 1
ATOM 2193 N N . GLN A 1 279 ? -19.431 10.078 0.830 1.00 88.19 279 GLN A N 1
ATOM 2194 C CA . GLN A 1 279 ? -19.153 10.137 2.264 1.00 88.19 279 GLN A CA 1
ATOM 2195 C C . GLN A 1 279 ? -18.018 11.106 2.593 1.00 88.19 279 GLN A C 1
ATOM 2197 O O . GLN A 1 279 ? -18.191 11.971 3.454 1.00 88.19 279 GLN A O 1
ATOM 2202 N N . VAL A 1 280 ? -16.907 11.042 1.857 1.00 87.25 280 VAL A N 1
ATOM 2203 C CA . VAL A 1 280 ? -15.742 11.900 2.121 1.00 87.25 280 VAL A CA 1
ATOM 2204 C C . VAL A 1 280 ? -15.838 13.293 1.503 1.00 87.25 280 VAL A C 1
ATOM 2206 O O . VAL A 1 280 ? -15.037 14.158 1.848 1.00 87.25 280 VAL A O 1
ATOM 2209 N N . SER A 1 281 ? -16.769 13.548 0.591 1.00 88.50 281 SER A N 1
ATOM 2210 C CA . SER A 1 281 ? -16.883 14.862 -0.045 1.00 88.50 281 SER A CA 1
ATOM 2211 C C . SER A 1 281 ? -17.573 15.885 0.859 1.00 88.50 281 SER A C 1
ATOM 2213 O O . SER A 1 281 ? -18.439 15.544 1.673 1.00 88.50 281 SER A O 1
ATOM 2215 N N . GLU A 1 282 ? -17.208 17.156 0.677 1.00 88.38 282 GLU A N 1
ATOM 2216 C CA . GLU A 1 282 ? -17.920 18.283 1.280 1.00 88.38 282 GLU A CA 1
ATOM 2217 C C . GLU A 1 282 ? -19.353 18.338 0.733 1.00 88.38 282 GLU A C 1
ATOM 2219 O O . GLU A 1 282 ? -19.576 18.264 -0.479 1.00 88.38 282 GLU A O 1
ATOM 2224 N N . LYS A 1 283 ? -20.324 18.428 1.645 1.00 92.44 283 LYS A N 1
ATOM 2225 C CA . LYS A 1 283 ? -21.754 18.451 1.327 1.00 92.44 283 LYS A CA 1
ATOM 2226 C C . LYS A 1 283 ? -22.287 19.872 1.444 1.00 92.44 283 LYS A C 1
ATOM 2228 O O . LYS A 1 283 ? -21.902 20.609 2.352 1.00 92.44 283 LYS A O 1
ATOM 2233 N N . ASP A 1 284 ? -23.198 20.249 0.553 1.00 92.19 284 ASP A N 1
ATOM 2234 C CA . ASP A 1 284 ? -23.939 21.502 0.681 1.00 92.19 284 ASP A CA 1
ATOM 2235 C C . ASP A 1 284 ? -24.957 21.445 1.842 1.00 92.19 284 ASP A C 1
ATOM 2237 O O . ASP A 1 284 ? -25.119 20.433 2.527 1.00 92.19 284 ASP A O 1
ATOM 2241 N N . LYS A 1 285 ? -25.692 22.543 2.066 1.00 92.44 285 LYS A N 1
ATOM 2242 C CA . LYS A 1 285 ? -26.702 22.633 3.141 1.00 92.44 285 LYS A CA 1
ATOM 2243 C C . LYS A 1 285 ? -27.857 21.631 3.014 1.00 92.44 285 LYS A C 1
ATOM 2245 O O . LYS A 1 285 ? -28.604 21.471 3.974 1.00 92.44 285 LYS A O 1
ATOM 2250 N N . GLN A 1 286 ? -28.041 21.031 1.843 1.00 91.81 286 GLN A N 1
ATOM 2251 C CA . GLN A 1 286 ? -29.086 20.054 1.549 1.00 91.81 286 GLN A CA 1
ATOM 2252 C C . GLN A 1 286 ? -28.540 18.620 1.532 1.00 91.81 286 GLN A C 1
ATOM 2254 O O . GLN A 1 286 ? -29.323 17.698 1.361 1.00 91.81 286 GLN A O 1
ATOM 2259 N N . GLY A 1 287 ? -27.235 18.422 1.758 1.00 93.12 287 GLY A N 1
ATOM 2260 C CA . GLY A 1 287 ? -26.600 17.106 1.734 1.00 93.12 287 GLY A CA 1
ATOM 2261 C C . GLY A 1 287 ? -26.056 16.694 0.365 1.00 93.12 287 GLY A C 1
ATOM 2262 O O . GLY A 1 287 ? -25.537 15.586 0.244 1.00 93.12 287 GLY A O 1
ATOM 2263 N N . ASN A 1 288 ? -26.110 17.561 -0.651 1.00 93.25 288 ASN A N 1
ATOM 2264 C CA . ASN A 1 288 ? -25.618 17.244 -1.990 1.00 93.25 288 ASN A CA 1
ATOM 2265 C C . ASN A 1 288 ? -24.094 17.348 -2.071 1.00 93.25 288 ASN A C 1
ATOM 2267 O O . ASN A 1 288 ? -23.489 18.259 -1.505 1.00 93.25 288 ASN A O 1
ATOM 2271 N N . VAL A 1 289 ? -23.487 16.487 -2.886 1.00 91.44 289 VAL A N 1
ATOM 2272 C CA . VAL A 1 289 ? -22.092 16.618 -3.327 1.00 91.44 289 VAL A CA 1
ATOM 2273 C C . VAL A 1 289 ? -22.095 17.066 -4.782 1.00 91.44 289 VAL A C 1
ATOM 2275 O O . VAL A 1 289 ? -22.586 16.355 -5.658 1.00 91.44 289 VAL A O 1
ATOM 2278 N N . ILE A 1 290 ? -21.557 18.256 -5.047 1.00 89.25 290 ILE A N 1
ATOM 2279 C CA . ILE A 1 290 ? -21.603 18.884 -6.369 1.00 89.25 290 ILE A CA 1
ATOM 2280 C C . ILE A 1 290 ? -20.185 19.089 -6.890 1.00 89.25 290 ILE A C 1
ATOM 2282 O O . ILE A 1 290 ? -19.369 19.753 -6.256 1.00 89.25 290 ILE A O 1
ATOM 2286 N N . ARG A 1 291 ? -19.902 18.557 -8.085 1.00 84.38 291 ARG A N 1
ATOM 2287 C CA . ARG A 1 291 ? -18.606 18.715 -8.749 1.00 84.38 291 ARG A CA 1
ATOM 2288 C C . ARG A 1 291 ? -18.774 19.042 -10.230 1.00 84.38 291 ARG A C 1
ATOM 2290 O O . ARG A 1 291 ? -19.418 18.301 -10.966 1.00 84.38 291 ARG A O 1
ATOM 2297 N N . GLY A 1 292 ? -18.150 20.134 -10.670 1.00 85.56 292 GLY A N 1
ATOM 2298 C CA . GLY A 1 292 ? -18.249 20.639 -12.042 1.00 85.56 292 GLY A CA 1
ATOM 2299 C C . GLY A 1 292 ? -19.404 21.626 -12.237 1.00 85.56 292 GLY A C 1
ATOM 2300 O O . GLY A 1 292 ? -19.880 22.246 -11.290 1.00 85.56 292 GLY A O 1
ATOM 2301 N N . ASN A 1 293 ? -19.845 21.786 -13.484 1.00 88.50 293 ASN A N 1
ATOM 2302 C CA . ASN A 1 293 ? -20.897 22.739 -13.847 1.00 88.50 293 ASN A CA 1
ATOM 2303 C C . ASN A 1 293 ? -22.278 22.092 -13.694 1.00 88.50 293 ASN A C 1
ATOM 2305 O O . ASN A 1 293 ? -22.795 21.498 -14.639 1.00 88.50 293 ASN A O 1
ATOM 2309 N N . VAL A 1 294 ? -22.860 22.195 -12.499 1.00 91.69 294 VAL A N 1
ATOM 2310 C CA . VAL A 1 294 ? -24.135 21.555 -12.145 1.00 91.69 294 VAL A CA 1
ATOM 2311 C C . VAL A 1 294 ? -25.225 22.603 -11.938 1.00 91.69 294 VAL A C 1
ATOM 2313 O O . VAL A 1 294 ? -25.013 23.612 -11.269 1.00 91.69 294 VAL A O 1
ATOM 2316 N N . ILE A 1 295 ? -26.410 22.341 -12.491 1.00 91.81 295 ILE A N 1
ATOM 2317 C CA . ILE A 1 295 ? -27.643 23.067 -12.170 1.00 91.81 295 ILE A CA 1
ATOM 2318 C C . ILE A 1 295 ? -28.457 22.153 -11.253 1.00 91.81 295 ILE A C 1
ATOM 2320 O O . ILE A 1 295 ? -28.984 21.144 -11.714 1.00 91.81 295 ILE A O 1
ATOM 2324 N N . SER A 1 296 ? -28.533 22.487 -9.965 1.00 91.69 296 SER A N 1
ATOM 2325 C CA . SER A 1 296 ? -29.381 21.789 -8.994 1.00 91.69 296 SER A CA 1
ATOM 2326 C C . SER A 1 296 ? -30.688 22.555 -8.778 1.00 91.69 296 SER A C 1
ATOM 2328 O O . SER A 1 296 ? -30.708 23.785 -8.690 1.00 91.69 296 SER A O 1
ATOM 2330 N N . HIS A 1 297 ? -31.804 21.833 -8.716 1.00 92.50 297 HIS A N 1
ATOM 2331 C CA . HIS A 1 297 ? -33.122 22.388 -8.417 1.00 92.50 297 HIS A CA 1
ATOM 2332 C C . HIS A 1 297 ? -33.891 21.367 -7.580 1.00 92.50 297 HIS A C 1
ATOM 2334 O O . HIS A 1 297 ? -34.082 20.241 -8.029 1.00 92.50 297 HIS A O 1
ATOM 2340 N N . GLU A 1 298 ? -34.265 21.749 -6.355 1.00 90.31 298 GLU A N 1
ATOM 2341 C CA . GLU A 1 298 ? -34.994 20.896 -5.396 1.00 90.31 298 GLU A CA 1
ATOM 2342 C C . GLU A 1 298 ? -34.337 19.516 -5.146 1.00 90.31 298 GLU A C 1
ATOM 2344 O O . GLU A 1 298 ? -35.013 18.502 -4.990 1.00 90.31 298 GLU A O 1
ATOM 2349 N N . THR A 1 299 ? -33.000 19.469 -5.111 1.00 89.00 299 THR A N 1
ATOM 2350 C CA . THR A 1 299 ? -32.205 18.239 -4.918 1.00 89.00 299 THR A CA 1
ATOM 2351 C C . THR A 1 299 ? -31.733 18.102 -3.464 1.00 89.00 299 THR A C 1
ATOM 2353 O O . THR A 1 299 ? -31.323 19.101 -2.865 1.00 89.00 299 THR A O 1
ATOM 2356 N N . HIS A 1 300 ? -31.795 16.885 -2.918 1.00 83.94 300 HIS A N 1
ATOM 2357 C CA . HIS A 1 300 ? -31.422 16.506 -1.550 1.00 83.94 300 HIS A CA 1
ATOM 2358 C C . HIS A 1 300 ? -30.803 15.105 -1.524 1.00 83.94 300 HIS A C 1
ATOM 2360 O O . HIS A 1 300 ? -31.147 14.308 -2.430 1.00 83.94 300 HIS A O 1
#

pLDDT: mean 93.01, std 6.5, range [57.88, 98.69]

Organism: NCBI:txid2024889

InterPro domains:
  IPR005835 Nucleotidyl transferase domain [PF00483] (3-286)
  IPR029044 Nucleotide-diphospho-sugar transferases [G3DSA:3.90.550.10] (1-300)
  IPR029044 Nucleotide-diphospho-sugar transferases [SSF53448] (1-281)
  IPR049577 GDP-mannose pyrophosphorylase, N-terminal domain [cd02509] (1-277)
  IPR051161 Mannose-6-phosphate isomerase type 2 [PTHR46390] (1-299)

Radius of gyration: 19.33 Å; chains: 1; bounding box: 58×44×44 Å

Sequence (300 aa):
MIAMILAGGTGTRLWPYSRSMTPKQFLNLGSTHESLFQETCRRLETLIDPEKIYVVGSASHEGELQQQMAQIYPDYRPEQLLIEPLSRNTAPAILWGILQIPENQRGEPVVILASDHLIKAPEHLIGALKNAETLASSGYLVTFGIRPDRPETGYGYIKAGEALEVGFKVADFVEKPDQSTAESYLESSDYTWNASIFMATAETWLDEFRNHAPGLLAVFENATVDGKELADPEVIRKIYQSIESDSIDYALLEKSKRVAVLPVDMEWSDLGSWESIYQVSEKDKQGNVIRGNVISHETH

Secondary structure (DSSP, 8-state):
-EEEEEE----GGGTTT-BTTB-GGGS--SSSSS-HHHHHHHTTTTTS-GGGEEEEEEGGGHHHHHHHHHHH-TT--GGGEEEESS---HHHHHHHHHHHS-GGGTTSEEEEEETT-EES-HHHHHHHHHHHHHHHHTT-EEEEEEPPSS--TTSEEEEEEEE-SSSEEEEEEEES--HHHHHHHHT-TTEEEEEEEEEEEHHHHHHHHHHH-HHHHHHHHHHHHTT--TT-HHHHHHHHHHSPP--HIIIIITT-S-EEEEE--S-EE---SHHHHHHHSPP-TTS----SS---SS--